Protein AF-A0A1X7SFS8-F1 (afdb_monomer)

Secondary structure (DSSP, 8-state):
---GGG-HHHHHHHHHHHTTSTTTHHHHHHHHHHHHHHHT------------------------EEEEE-GGGHHHHHHHHHHHHHHHHHHHHHHHHH---HHHHHHHHHHH-GGGHHHHHT--SHHHHHHHHHHH-BTTB-HHHHHHHHHHT-TTHHHHHHHHHHHHHHHHHHHHHHHHHSPPTTTTT-SEEEEEESS---HHHHHHHHHHHHHHHGGG--EE-

Solvent-accessible surface area (backbone atoms only — not comparable to full-atom values): 13221 Å² total; per-residue (Å²): 137,82,57,61,87,80,35,59,68,59,41,32,54,50,15,60,58,34,51,78,36,86,90,38,31,71,61,15,51,53,44,36,49,56,37,52,54,67,72,66,56,77,86,78,84,78,87,84,84,90,79,92,77,90,82,82,83,79,73,82,69,76,57,59,18,62,40,76,45,52,58,86,55,52,58,64,60,51,49,56,50,48,51,50,51,49,51,49,67,62,40,49,60,56,50,48,74,61,52,95,42,50,67,62,51,49,57,50,43,40,70,79,42,56,87,50,40,72,69,50,68,79,38,85,42,50,64,48,41,46,55,52,51,58,72,73,41,49,90,81,42,55,62,69,58,54,50,50,36,64,74,65,61,44,69,82,48,49,62,58,52,51,54,51,52,51,50,53,50,49,53,26,48,52,52,47,50,50,46,69,77,54,62,33,80,62,50,90,79,27,62,32,39,35,65,46,64,60,57,88,68,54,74,73,52,44,51,44,51,50,49,44,50,47,64,45,42,60,88,69,81,46,48,78,82

Nearest PDB structures (foldseek):
  6vw9-assembly1_A-2  TM=3.946E-01  e=6.683E+00  Caenorhabditis elegans

Radius of gyration: 24.89 Å; Cα contacts (8 Å, |Δi|>4): 193; chains: 1; bounding box: 58×32×80 Å

Sequence (225 aa):
MIAVSDDHSKLRSLGNILMELEETKPLAQDIIKDCDEIINKPLITAVVKPVTSTVSHDQSTVSAGELFFNAAHKPVFNEIRGSFGILRDELVPLITQSIPSVAKMKSFLQLSFPEMSRDLSNADSIDDIMNVVVKNCRVNDISIIKTIVKRFKVTEAKPLISEYEDEVKTVCGSLKDFLSQNQPKHFLICETIQFTLGWEPDEHSLDDIRNLLEEAFKELNKRII

Foldseek 3Di:
DDPCVRDLVSQLVVLVVLCVDPVRVVVSVVSNVVSVCVVPDDPDDDDDDDDDDDDDDDPPPQDAFEDEDAPVCLVLLVVLVVLLVVLLVVLQVLLQVLDPDLVVVLVVCCVVPVVLNVQSVPQPGSSSVSVSLSVPAASQGSPSSVVSCVVSVSVVSVVSVVVSNVSLVVSLVVVLVSCVVRPGVVNVRGQAYEYHYNDDDDPSSVRNVQVSNCVSCVVVNHHYD

Structure (mmCIF, N/CA/C/O backbone):
data_AF-A0A1X7SFS8-F1
#
_entry.id   AF-A0A1X7SFS8-F1
#
loop_
_atom_site.group_PDB
_atom_site.id
_atom_site.type_symbol
_atom_site.label_atom_id
_atom_site.label_alt_id
_atom_site.label_comp_id
_atom_site.label_asym_id
_atom_site.label_entity_id
_atom_site.label_seq_id
_atom_site.pdbx_PDB_ins_code
_atom_site.Cartn_x
_atom_site.Cartn_y
_atom_site.Cartn_z
_atom_site.occupancy
_atom_site.B_iso_or_equiv
_atom_site.auth_seq_id
_atom_site.auth_comp_id
_atom_site.auth_asym_id
_atom_site.auth_atom_id
_atom_site.pdbx_PDB_model_num
ATOM 1 N N . MET A 1 1 ? 9.647 -11.406 -37.225 1.00 41.38 1 MET A N 1
ATOM 2 C CA . MET A 1 1 ? 10.798 -11.676 -36.341 1.00 41.38 1 MET A CA 1
ATOM 3 C C . MET A 1 1 ? 11.869 -10.674 -36.726 1.00 41.38 1 MET A C 1
ATOM 5 O O . MET A 1 1 ? 12.396 -10.792 -37.820 1.00 41.38 1 MET A O 1
ATOM 9 N N . ILE A 1 2 ? 12.059 -9.624 -35.928 1.00 43.28 2 ILE A N 1
ATOM 10 C CA . ILE A 1 2 ? 13.098 -8.612 -36.175 1.00 43.28 2 ILE A CA 1
ATOM 11 C C . ILE A 1 2 ? 14.361 -9.139 -35.493 1.00 43.28 2 ILE A C 1
ATOM 13 O O . ILE A 1 2 ? 14.288 -9.526 -34.323 1.00 43.28 2 ILE A O 1
ATOM 17 N N . ALA A 1 3 ? 15.467 -9.260 -36.227 1.00 51.81 3 ALA A N 1
ATOM 18 C CA . ALA A 1 3 ? 16.720 -9.729 -35.650 1.00 51.81 3 ALA A CA 1
ATOM 19 C C . ALA A 1 3 ? 17.224 -8.694 -34.633 1.00 51.81 3 ALA A C 1
ATOM 21 O O . ALA A 1 3 ? 17.003 -7.498 -34.799 1.00 51.81 3 ALA A O 1
ATOM 22 N N . VAL A 1 4 ? 17.904 -9.130 -33.567 1.00 50.19 4 VAL A N 1
ATOM 23 C CA . VAL A 1 4 ? 18.441 -8.222 -32.527 1.00 50.19 4 VAL A CA 1
ATOM 24 C C . VAL A 1 4 ? 19.399 -7.171 -33.123 1.00 50.19 4 VAL A C 1
ATOM 26 O O . VAL A 1 4 ? 19.549 -6.098 -32.552 1.00 50.19 4 VAL A O 1
ATOM 29 N N . SER A 1 5 ? 19.982 -7.438 -34.298 1.00 53.81 5 SER A N 1
A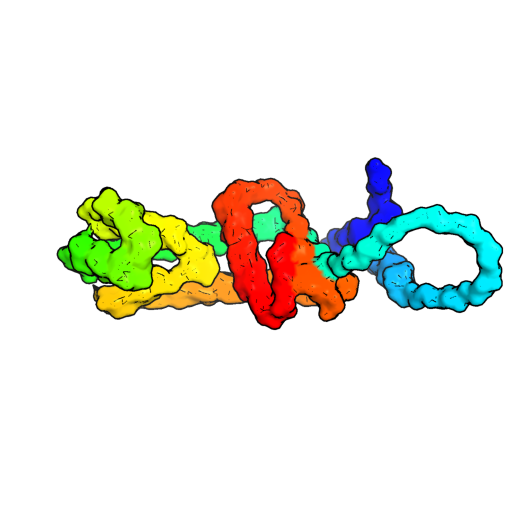TOM 30 C CA . SER A 1 5 ? 20.796 -6.488 -35.069 1.00 53.81 5 SER A CA 1
ATOM 31 C C . SER A 1 5 ? 20.032 -5.271 -35.594 1.00 53.81 5 SER A C 1
ATOM 33 O O . SER A 1 5 ? 20.646 -4.235 -35.821 1.00 53.81 5 SER A O 1
ATOM 35 N N . ASP A 1 6 ? 18.720 -5.390 -35.797 1.00 59.41 6 ASP A N 1
ATOM 36 C CA . ASP A 1 6 ? 17.917 -4.379 -36.498 1.00 59.41 6 ASP A CA 1
ATOM 37 C C . ASP A 1 6 ? 17.235 -3.405 -35.519 1.00 59.41 6 ASP A C 1
ATOM 39 O O . ASP A 1 6 ? 16.633 -2.413 -35.926 1.00 59.41 6 ASP A O 1
ATOM 43 N N . ASP A 1 7 ? 17.329 -3.685 -34.216 1.00 73.62 7 ASP A N 1
ATOM 44 C CA . ASP A 1 7 ? 16.772 -2.878 -33.135 1.00 73.62 7 ASP A CA 1
ATOM 45 C C . ASP A 1 7 ? 17.904 -2.401 -32.217 1.00 73.62 7 ASP A C 1
ATOM 47 O O . ASP A 1 7 ? 18.338 -3.090 -31.288 1.00 73.62 7 ASP A O 1
ATOM 51 N N . HIS A 1 8 ? 18.382 -1.186 -32.489 1.00 73.62 8 HIS A N 1
ATOM 52 C CA . HIS A 1 8 ? 19.506 -0.576 -31.777 1.00 73.62 8 HIS A CA 1
ATOM 53 C C . HIS A 1 8 ? 19.250 -0.405 -30.269 1.00 73.62 8 HIS A C 1
ATOM 55 O O . HIS A 1 8 ? 20.204 -0.371 -29.495 1.00 73.62 8 HIS A O 1
ATOM 61 N N . SER A 1 9 ? 17.989 -0.333 -29.822 1.00 74.50 9 SER A N 1
ATOM 62 C CA . SER A 1 9 ? 17.652 -0.338 -28.389 1.00 74.50 9 SER A CA 1
ATOM 63 C C . SER A 1 9 ? 17.932 -1.697 -27.756 1.00 74.50 9 SER A C 1
ATOM 65 O O . SER A 1 9 ? 18.567 -1.761 -26.704 1.00 74.50 9 SER A O 1
ATOM 67 N N . LYS A 1 10 ? 17.519 -2.787 -28.413 1.00 81.06 10 LYS A N 1
ATOM 68 C CA . LYS A 1 10 ? 17.761 -4.155 -27.927 1.00 81.06 10 LYS A CA 1
ATOM 69 C C . LYS A 1 10 ? 19.239 -4.526 -27.962 1.00 81.06 10 LYS A C 1
ATOM 71 O O . LYS A 1 10 ? 19.723 -5.171 -27.034 1.00 81.06 10 LYS A O 1
ATOM 76 N N . LEU A 1 11 ? 19.960 -4.085 -28.991 1.00 81.38 11 LEU A N 1
ATOM 77 C CA . LEU A 1 11 ? 21.402 -4.299 -29.103 1.00 81.38 11 LEU A CA 1
ATOM 78 C C . LEU A 1 11 ? 22.174 -3.556 -27.999 1.00 81.38 11 LEU A C 1
ATOM 80 O O . LEU A 1 11 ? 23.082 -4.121 -27.392 1.00 81.38 11 LEU A O 1
ATOM 84 N N . ARG A 1 12 ? 21.749 -2.332 -27.659 1.00 84.06 12 ARG A N 1
ATOM 85 C CA . ARG A 1 12 ? 22.301 -1.566 -26.531 1.00 84.06 12 ARG A CA 1
ATOM 86 C C . ARG A 1 12 ? 22.017 -2.234 -25.184 1.00 84.06 12 ARG A C 1
ATOM 88 O O . ARG A 1 12 ? 22.920 -2.340 -24.360 1.00 84.06 12 ARG A O 1
ATOM 95 N N . SER A 1 13 ? 20.799 -2.740 -24.966 1.00 82.69 13 SER A N 1
ATOM 96 C CA . SER A 1 13 ? 20.469 -3.509 -23.755 1.00 82.69 13 SER A CA 1
ATOM 97 C C . SER A 1 13 ? 21.312 -4.780 -23.623 1.00 82.69 13 SER A C 1
ATOM 99 O O . SER A 1 13 ? 21.755 -5.098 -22.522 1.00 82.69 13 SER A O 1
ATOM 101 N N . LEU A 1 14 ? 21.585 -5.482 -24.729 1.00 85.81 14 LEU A N 1
ATOM 102 C CA . LEU A 1 14 ? 22.508 -6.619 -24.739 1.00 85.81 14 LEU A CA 1
ATOM 103 C C . LEU A 1 14 ? 23.937 -6.188 -24.376 1.00 85.81 14 LEU A C 1
ATOM 105 O O . LEU A 1 14 ? 24.578 -6.853 -23.566 1.00 85.81 14 LEU A O 1
ATOM 109 N N . GLY A 1 15 ? 24.408 -5.058 -24.913 1.00 86.38 15 GLY A N 1
ATOM 110 C CA . GLY A 1 15 ? 25.687 -4.454 -24.530 1.00 86.38 15 GLY A CA 1
ATOM 111 C C . GLY A 1 15 ? 25.781 -4.190 -23.023 1.00 86.38 15 GLY A C 1
ATOM 112 O O . GLY A 1 15 ? 26.761 -4.582 -22.398 1.00 86.38 15 GLY A O 1
ATOM 113 N N . ASN A 1 16 ? 24.735 -3.630 -22.409 1.00 81.56 16 ASN A N 1
ATOM 114 C CA . ASN A 1 16 ? 24.702 -3.395 -20.959 1.00 81.56 16 ASN A CA 1
ATOM 115 C C . ASN A 1 16 ? 24.765 -4.697 -20.143 1.00 81.56 16 ASN A C 1
ATOM 117 O O . ASN A 1 16 ? 25.423 -4.735 -19.112 1.00 81.56 16 ASN A O 1
ATOM 121 N N . ILE A 1 17 ? 24.131 -5.778 -20.604 1.00 88.31 17 ILE A N 1
ATOM 122 C CA . ILE A 1 17 ? 24.215 -7.086 -19.932 1.00 88.31 17 ILE A CA 1
ATOM 123 C C . ILE A 1 17 ? 25.639 -7.658 -20.029 1.00 88.31 17 ILE A C 1
ATOM 125 O O . ILE A 1 17 ? 26.153 -8.218 -19.064 1.00 88.31 17 ILE A O 1
ATOM 129 N N . LEU A 1 18 ? 26.296 -7.503 -21.182 1.00 85.50 18 LEU A N 1
ATOM 130 C CA . LEU A 1 18 ? 27.662 -7.988 -21.408 1.00 85.50 18 LEU A CA 1
ATOM 131 C C . LEU A 1 18 ? 28.731 -7.176 -20.656 1.00 85.50 18 LEU A C 1
ATOM 133 O O . LEU A 1 18 ? 29.848 -7.662 -20.482 1.00 85.50 18 LEU A O 1
ATOM 137 N N . MET A 1 19 ? 28.409 -5.967 -20.191 1.00 85.75 19 MET A N 1
ATOM 138 C CA . MET A 1 19 ? 29.298 -5.156 -19.351 1.00 85.75 19 MET A CA 1
ATOM 139 C C . MET A 1 19 ? 29.537 -5.762 -17.957 1.00 85.75 19 MET A C 1
ATOM 141 O O . MET A 1 19 ? 30.574 -5.493 -17.348 1.00 85.75 19 MET A O 1
ATOM 145 N N . GLU A 1 20 ? 28.625 -6.612 -17.479 1.00 87.00 20 GLU A N 1
ATOM 146 C CA . GLU A 1 20 ? 28.713 -7.270 -16.166 1.00 87.00 20 GLU A CA 1
ATOM 147 C C . GLU A 1 20 ? 29.699 -8.451 -16.139 1.00 87.00 20 GLU A C 1
ATOM 149 O O . GLU A 1 20 ? 30.030 -8.970 -15.074 1.00 87.00 20 GLU A O 1
ATOM 154 N N . LEU A 1 21 ? 30.200 -8.884 -17.301 1.00 86.00 21 LEU A N 1
ATOM 155 C CA . LEU A 1 21 ? 31.150 -9.988 -17.420 1.00 86.00 21 LEU A CA 1
ATOM 156 C C . LEU A 1 21 ? 32.536 -9.453 -17.807 1.00 86.00 21 LEU A C 1
ATOM 158 O O . LEU A 1 21 ? 32.711 -8.854 -18.868 1.00 86.00 21 LEU A O 1
ATOM 162 N N . GLU A 1 22 ? 33.541 -9.704 -16.961 1.00 80.81 22 GLU A N 1
ATOM 163 C CA . GLU A 1 22 ? 34.910 -9.166 -17.094 1.00 80.81 22 GLU A CA 1
ATOM 164 C C . GLU A 1 22 ? 35.544 -9.451 -18.469 1.00 80.81 22 GLU A C 1
ATOM 166 O O . GLU A 1 22 ? 36.217 -8.595 -19.039 1.00 80.81 22 GLU A O 1
ATOM 171 N N . GLU A 1 23 ? 35.277 -10.633 -19.031 1.00 87.81 23 GLU A N 1
ATOM 172 C CA . GLU A 1 23 ? 35.832 -11.090 -20.311 1.00 87.81 23 GLU A CA 1
ATOM 173 C C . GLU A 1 23 ? 35.188 -10.415 -21.533 1.00 87.81 23 GLU A C 1
ATOM 175 O O . GLU A 1 23 ? 35.822 -10.317 -22.584 1.00 87.81 23 GLU A O 1
ATOM 180 N N . THR A 1 24 ? 33.948 -9.926 -21.416 1.00 87.69 24 THR A N 1
ATOM 181 C CA . THR A 1 24 ? 33.199 -9.341 -22.543 1.00 87.69 24 THR A CA 1
ATOM 182 C C . THR A 1 24 ? 33.110 -7.820 -22.502 1.00 87.69 24 THR A C 1
ATOM 184 O O . THR A 1 24 ? 32.594 -7.230 -23.451 1.00 87.69 24 THR A O 1
ATOM 187 N N . LYS A 1 25 ? 33.662 -7.165 -21.469 1.00 82.69 25 LYS A N 1
ATOM 188 C CA . LYS A 1 25 ? 33.664 -5.696 -21.322 1.00 82.69 25 LYS A CA 1
ATOM 189 C C . LYS A 1 25 ? 34.155 -4.932 -22.564 1.00 82.69 25 LYS A C 1
ATOM 191 O O . LYS A 1 25 ? 33.463 -3.993 -22.949 1.00 82.69 25 LYS A O 1
ATOM 196 N N . PRO A 1 26 ? 35.271 -5.300 -23.231 1.00 88.31 26 PRO A N 1
ATOM 197 C CA . PRO A 1 26 ? 35.734 -4.556 -24.406 1.00 88.31 26 PRO A CA 1
ATOM 198 C C . PRO A 1 26 ? 34.720 -4.590 -25.557 1.00 88.31 26 PRO A C 1
ATOM 200 O O . PRO A 1 26 ? 34.391 -3.561 -26.133 1.00 88.31 26 PRO A O 1
ATOM 203 N N . LEU A 1 27 ? 34.148 -5.768 -25.825 1.00 85.69 27 LEU A N 1
ATOM 204 C CA . LEU A 1 27 ? 33.133 -5.946 -26.864 1.00 85.69 27 LEU A CA 1
ATOM 205 C C . LEU A 1 27 ? 31.827 -5.219 -26.510 1.00 85.69 27 LEU A C 1
ATOM 207 O O . LEU A 1 27 ? 31.188 -4.626 -27.374 1.00 85.69 27 LEU A O 1
ATOM 211 N N . ALA A 1 28 ? 31.434 -5.250 -25.236 1.00 87.81 28 ALA A N 1
ATOM 212 C CA . ALA A 1 28 ? 30.255 -4.554 -24.743 1.00 87.81 28 ALA A CA 1
ATOM 213 C C . ALA A 1 28 ? 30.374 -3.030 -24.915 1.00 87.81 28 ALA A C 1
ATOM 215 O O . ALA A 1 28 ? 29.420 -2.386 -25.352 1.00 87.81 28 ALA A O 1
ATOM 216 N N . GLN A 1 29 ? 31.552 -2.464 -24.632 1.00 85.19 29 GLN A N 1
ATOM 217 C CA . GLN A 1 29 ? 31.838 -1.040 -24.823 1.00 85.19 29 GLN A CA 1
ATOM 218 C C . GLN A 1 29 ? 31.735 -0.623 -26.289 1.00 85.19 29 GLN A C 1
ATOM 220 O O . GLN A 1 29 ? 31.107 0.396 -26.577 1.00 85.19 29 GLN A O 1
ATOM 225 N N . ASP A 1 30 ? 32.288 -1.421 -27.204 1.00 86.56 30 ASP A N 1
ATOM 226 C CA . ASP A 1 30 ? 32.206 -1.149 -28.642 1.00 86.56 30 ASP A CA 1
ATOM 227 C C . ASP A 1 30 ? 30.750 -1.196 -29.137 1.00 86.56 30 ASP A C 1
ATOM 229 O O . ASP A 1 30 ? 30.302 -0.279 -29.823 1.00 86.56 30 ASP A O 1
ATOM 233 N N . ILE A 1 31 ? 29.963 -2.191 -28.704 1.00 84.69 31 ILE A N 1
ATOM 234 C CA . ILE A 1 31 ? 28.536 -2.305 -29.060 1.00 84.69 31 ILE A CA 1
ATOM 235 C C . ILE A 1 31 ? 27.734 -1.094 -28.565 1.00 84.69 31 ILE A C 1
ATOM 237 O O . ILE A 1 31 ? 26.922 -0.541 -29.311 1.00 84.69 31 ILE A O 1
ATOM 241 N N . ILE A 1 32 ? 27.934 -0.683 -27.308 1.00 84.94 32 ILE A N 1
ATOM 242 C CA . ILE A 1 32 ? 27.228 0.466 -26.724 1.00 84.94 32 ILE A CA 1
ATOM 243 C C . ILE A 1 32 ? 27.624 1.750 -27.454 1.00 84.94 32 ILE A C 1
ATOM 245 O O . ILE A 1 32 ? 26.748 2.540 -27.807 1.00 84.94 32 ILE A O 1
ATOM 249 N N . LYS A 1 33 ? 28.920 1.935 -27.728 1.00 84.12 33 LYS A N 1
ATOM 250 C CA . LYS A 1 33 ? 29.443 3.107 -28.432 1.00 84.12 33 LYS A CA 1
ATOM 251 C C . LYS A 1 33 ? 28.877 3.220 -29.847 1.00 84.12 33 LYS A C 1
ATOM 253 O O . LYS A 1 33 ? 28.380 4.285 -30.203 1.00 84.12 33 LYS A O 1
ATOM 258 N N . ASP A 1 34 ? 28.886 2.137 -30.620 1.00 81.88 34 ASP A N 1
ATOM 259 C CA . ASP A 1 34 ? 28.342 2.124 -31.983 1.00 81.88 34 ASP A CA 1
ATOM 260 C C . ASP A 1 34 ? 26.835 2.408 -31.988 1.00 81.88 34 ASP A C 1
ATOM 262 O O . ASP A 1 34 ? 26.331 3.157 -32.831 1.00 81.88 34 ASP A O 1
ATOM 266 N N . CYS A 1 35 ? 26.105 1.865 -31.007 1.00 80.44 35 CYS A N 1
ATOM 267 C CA . CYS A 1 35 ? 24.698 2.201 -30.823 1.00 80.44 35 CYS A CA 1
ATOM 268 C C . CYS A 1 35 ? 24.536 3.697 -30.531 1.00 80.44 35 CYS A C 1
ATOM 270 O O . CYS A 1 35 ? 23.752 4.364 -31.202 1.00 80.44 35 CYS A O 1
ATOM 272 N N . ASP A 1 36 ? 25.286 4.248 -29.579 1.00 79.19 36 ASP A N 1
ATOM 273 C CA . ASP A 1 36 ? 25.177 5.652 -29.187 1.00 79.19 36 ASP A CA 1
ATOM 274 C C . ASP A 1 36 ? 25.578 6.611 -30.331 1.00 79.19 36 ASP A C 1
ATOM 276 O O . ASP A 1 36 ? 24.944 7.654 -30.500 1.00 79.19 36 ASP A O 1
ATOM 280 N N . GLU A 1 37 ? 26.550 6.265 -31.180 1.00 78.44 37 GLU A N 1
ATOM 281 C CA . GLU A 1 37 ? 26.931 7.064 -32.358 1.00 78.44 37 GLU A CA 1
ATOM 282 C C . GLU A 1 37 ? 25.830 7.111 -33.431 1.00 78.44 37 GLU A C 1
ATOM 284 O O . GLU A 1 37 ? 25.548 8.176 -33.991 1.00 78.44 37 GLU A O 1
ATOM 289 N N . ILE A 1 38 ? 25.163 5.984 -33.698 1.00 70.06 38 ILE A N 1
ATOM 290 C CA . ILE A 1 38 ? 24.034 5.916 -34.644 1.00 70.06 38 ILE A CA 1
ATOM 291 C C . ILE A 1 38 ? 22.836 6.701 -34.105 1.00 70.06 38 ILE A C 1
ATOM 293 O O . ILE A 1 38 ? 22.144 7.397 -34.849 1.00 70.06 38 ILE A O 1
ATOM 297 N N . ILE A 1 39 ? 22.615 6.618 -32.797 1.00 63.62 39 ILE A N 1
ATOM 298 C CA . ILE A 1 39 ? 21.516 7.272 -32.091 1.00 63.62 39 ILE A CA 1
ATOM 299 C C . ILE A 1 39 ? 21.696 8.794 -32.038 1.00 63.62 39 ILE A C 1
ATOM 301 O O . ILE A 1 39 ? 20.705 9.521 -32.092 1.00 63.62 39 ILE A O 1
ATOM 305 N N . ASN A 1 40 ? 22.939 9.273 -31.953 1.00 55.22 40 ASN A N 1
ATOM 306 C CA . ASN A 1 40 ? 23.262 10.691 -31.790 1.00 55.22 40 ASN A CA 1
ATOM 307 C C . ASN A 1 40 ? 23.579 11.420 -33.106 1.00 55.22 40 ASN A C 1
ATOM 309 O O . ASN A 1 40 ? 23.954 12.595 -33.077 1.00 55.22 40 ASN A O 1
ATOM 313 N N . LYS A 1 41 ? 23.433 10.775 -34.271 1.00 50.44 41 LYS A N 1
ATOM 314 C CA . LYS A 1 41 ? 23.714 11.416 -35.561 1.00 50.44 41 LYS A CA 1
ATOM 315 C C . LYS A 1 41 ? 22.616 12.442 -35.911 1.00 50.44 41 LYS A C 1
ATOM 317 O O . LYS A 1 41 ? 21.466 12.048 -36.106 1.00 50.44 41 LYS A O 1
ATOM 322 N N . PRO A 1 42 ? 22.927 13.747 -36.050 1.00 39.31 42 PRO A N 1
ATOM 323 C CA . PRO A 1 42 ? 21.947 14.737 -36.486 1.00 39.31 42 PRO A CA 1
ATOM 324 C C . PRO A 1 42 ? 21.574 14.477 -37.948 1.00 39.31 42 PRO A C 1
ATOM 326 O O . PRO A 1 42 ? 22.453 14.321 -38.800 1.00 39.31 42 PRO A O 1
ATOM 329 N N . LEU A 1 43 ? 20.275 14.446 -38.251 1.00 39.03 43 LEU A N 1
ATOM 330 C CA . LEU A 1 43 ? 19.769 14.330 -39.617 1.00 39.03 43 LEU A CA 1
ATOM 331 C C . LEU A 1 43 ? 20.189 15.583 -40.408 1.00 39.03 43 LEU A C 1
ATOM 333 O O . LEU A 1 43 ? 19.616 16.657 -40.236 1.00 39.03 43 LEU A O 1
ATOM 337 N N . ILE A 1 44 ? 21.212 15.472 -41.258 1.00 34.22 44 ILE A N 1
ATOM 338 C CA . ILE A 1 44 ? 21.582 16.553 -42.176 1.00 34.22 44 ILE A CA 1
ATOM 339 C C . ILE A 1 44 ? 20.536 16.584 -43.293 1.00 34.22 44 ILE A C 1
ATOM 341 O O . ILE A 1 44 ? 20.472 15.689 -44.136 1.00 34.22 44 ILE A O 1
ATOM 345 N N . THR A 1 45 ? 19.710 17.626 -43.280 1.00 34.28 45 THR A N 1
ATOM 346 C CA . THR A 1 45 ? 18.730 17.956 -44.315 1.00 34.28 45 THR A CA 1
ATOM 347 C C . THR A 1 45 ? 19.432 18.176 -45.658 1.00 34.28 45 THR A C 1
ATOM 349 O O . THR A 1 45 ? 20.125 19.175 -45.846 1.00 34.28 45 THR A O 1
ATOM 352 N N . ALA A 1 46 ? 19.237 17.264 -46.611 1.00 30.08 46 ALA A N 1
ATOM 353 C CA . ALA A 1 46 ? 19.592 17.477 -48.012 1.00 30.08 46 ALA A CA 1
ATOM 354 C C . ALA A 1 46 ? 18.393 18.064 -48.779 1.00 30.08 46 ALA A C 1
ATOM 356 O O . ALA A 1 46 ? 17.264 17.586 -48.684 1.00 30.08 46 ALA A O 1
ATOM 357 N N . VAL A 1 47 ? 18.656 19.132 -49.531 1.00 31.02 47 VAL A N 1
ATOM 358 C CA . VAL A 1 47 ? 17.696 19.931 -50.303 1.00 31.02 47 VAL A CA 1
ATOM 359 C C . VAL A 1 47 ? 17.190 19.186 -51.557 1.00 31.02 47 VAL A C 1
ATOM 361 O O . VAL A 1 47 ? 17.967 18.857 -52.444 1.00 31.02 47 VAL A O 1
ATOM 364 N N . VAL A 1 48 ? 15.866 18.977 -51.599 1.00 31.09 48 VAL A N 1
ATOM 365 C CA . VAL A 1 48 ? 14.878 18.989 -52.714 1.00 31.09 48 VAL A CA 1
ATOM 366 C C . VAL A 1 48 ? 15.226 18.386 -54.096 1.00 31.09 48 VAL A C 1
ATOM 368 O O . VAL A 1 48 ? 15.983 18.962 -54.873 1.00 31.09 48 VAL A O 1
ATOM 371 N N . LYS A 1 49 ? 14.421 17.387 -54.509 1.00 26.56 49 LYS A N 1
ATOM 372 C CA . LYS A 1 49 ? 13.658 17.384 -55.785 1.00 26.56 49 LYS A CA 1
ATOM 373 C C . LYS A 1 49 ? 12.352 16.569 -55.642 1.00 26.56 49 LYS A C 1
ATOM 375 O O . LYS A 1 49 ? 12.372 15.562 -54.939 1.00 26.56 49 LYS A O 1
ATOM 380 N N . PRO A 1 50 ? 11.222 16.989 -56.253 1.00 35.56 50 PRO A N 1
ATOM 381 C CA . PRO A 1 50 ? 9.899 16.467 -55.917 1.00 35.56 50 PRO A CA 1
ATOM 382 C C . PRO A 1 50 ? 9.456 15.340 -56.859 1.00 35.56 50 PRO A C 1
ATOM 384 O O . PRO A 1 50 ? 9.582 15.472 -58.075 1.00 35.56 50 PRO A O 1
ATOM 387 N N . VAL A 1 51 ? 8.839 14.292 -56.309 1.00 26.94 51 VAL A N 1
ATOM 388 C CA . VAL A 1 51 ? 7.819 13.506 -57.016 1.00 26.94 51 VAL A CA 1
ATOM 389 C C . VAL A 1 51 ? 6.680 13.216 -56.046 1.00 26.94 51 VAL A C 1
ATOM 391 O O . VAL A 1 51 ? 6.868 12.716 -54.942 1.00 26.94 51 VAL A O 1
ATOM 394 N N . THR A 1 52 ? 5.498 13.609 -56.491 1.00 35.94 52 THR A N 1
ATOM 395 C CA . THR A 1 52 ? 4.186 13.480 -55.873 1.00 35.94 52 THR A CA 1
ATOM 396 C C . THR A 1 52 ? 3.851 12.023 -55.571 1.00 35.94 52 THR A C 1
ATOM 398 O O . THR A 1 52 ? 3.887 11.189 -56.471 1.00 35.94 52 THR A O 1
ATOM 401 N N . SER A 1 53 ? 3.435 11.735 -54.340 1.00 28.92 53 SER A N 1
ATOM 402 C CA . SER A 1 53 ? 2.437 10.708 -54.018 1.00 28.92 53 SER A CA 1
ATOM 403 C C . SER A 1 53 ? 1.888 10.996 -52.626 1.00 28.92 53 SER A C 1
ATOM 405 O O . SER A 1 53 ? 2.547 10.807 -51.610 1.00 28.92 53 SER A O 1
ATOM 407 N N . THR A 1 54 ? 0.679 11.538 -52.613 1.00 33.56 54 THR A N 1
ATOM 408 C CA . THR A 1 54 ? -0.221 11.630 -51.468 1.00 33.56 54 THR A CA 1
ATOM 409 C C . THR A 1 54 ? -0.487 10.229 -50.915 1.00 33.56 54 THR A C 1
ATOM 411 O O . THR A 1 54 ? -0.728 9.334 -51.717 1.00 33.56 54 THR A O 1
ATOM 414 N N . VAL A 1 55 ? -0.509 10.066 -49.584 1.00 28.50 55 VAL A N 1
ATOM 415 C CA . VAL A 1 55 ? -1.567 9.382 -48.803 1.00 28.50 55 VAL A CA 1
ATOM 416 C C . VAL A 1 55 ? -1.219 9.428 -47.296 1.00 28.50 55 VAL A C 1
ATOM 418 O O . VAL A 1 55 ? -0.243 8.851 -46.838 1.00 28.50 55 VAL A O 1
ATOM 421 N N . SER A 1 56 ? -2.066 10.190 -46.590 1.00 29.16 56 SER A N 1
ATOM 422 C CA . SER A 1 56 ? -2.559 10.082 -45.202 1.00 29.16 56 SER A CA 1
ATOM 423 C C . SER A 1 56 ? -1.618 10.052 -43.985 1.00 29.16 56 SER A C 1
ATOM 425 O O . SER A 1 56 ? -1.083 9.018 -43.618 1.00 29.16 56 SER A O 1
ATOM 427 N N . HIS A 1 57 ? -1.660 11.177 -43.260 1.00 38.28 57 HIS A N 1
ATOM 428 C CA . HIS A 1 57 ? -2.015 11.280 -41.835 1.00 38.28 57 HIS A CA 1
ATOM 429 C C . HIS A 1 57 ? -1.248 10.396 -40.837 1.00 38.28 57 HIS A C 1
ATOM 431 O O . HIS A 1 57 ? -1.830 9.530 -40.191 1.00 38.28 57 HIS A O 1
ATOM 437 N N . ASP A 1 58 ? 0.020 10.730 -40.602 1.00 30.45 58 ASP A N 1
ATOM 438 C CA . ASP A 1 58 ? 0.630 10.442 -39.307 1.00 30.45 58 ASP A CA 1
ATOM 439 C C . ASP A 1 58 ? 0.065 11.434 -38.287 1.00 30.45 58 ASP A C 1
ATOM 441 O O . ASP A 1 58 ? 0.430 12.612 -38.232 1.00 30.45 58 ASP A O 1
ATOM 445 N N . GLN A 1 59 ? -0.891 10.954 -37.491 1.00 36.34 59 GLN A N 1
ATOM 446 C CA . GLN A 1 59 ? -1.071 11.472 -36.145 1.00 36.34 59 GLN A CA 1
ATOM 447 C C . GLN A 1 59 ? 0.299 11.416 -35.477 1.00 36.34 59 GLN A C 1
ATOM 449 O O . GLN A 1 59 ? 0.865 10.335 -35.341 1.00 36.34 59 GLN A O 1
ATOM 454 N N . SER A 1 60 ? 0.827 12.570 -35.075 1.00 39.12 60 SER A N 1
ATOM 455 C CA . SER A 1 60 ? 1.958 12.648 -34.160 1.00 39.12 60 SER A CA 1
ATOM 456 C C . SER A 1 60 ? 1.615 11.851 -32.903 1.00 39.12 60 SER A C 1
ATOM 458 O O . SER A 1 60 ? 1.004 12.372 -31.971 1.00 39.12 60 SER A O 1
ATOM 460 N N . THR A 1 61 ? 1.977 10.571 -32.882 1.00 46.00 61 THR A N 1
ATOM 461 C CA . THR A 1 61 ? 2.048 9.784 -31.663 1.00 46.00 61 THR A CA 1
ATOM 462 C C . THR A 1 61 ? 3.122 10.448 -30.827 1.00 46.00 61 THR A C 1
ATOM 464 O O . THR A 1 61 ? 4.310 10.356 -31.139 1.00 46.00 61 THR A O 1
ATOM 467 N N . VAL A 1 62 ? 2.693 11.199 -29.815 1.00 54.66 62 VAL A N 1
ATOM 468 C CA . VAL A 1 62 ? 3.563 11.715 -28.762 1.00 54.66 62 VAL A CA 1
ATOM 469 C C . VAL A 1 62 ? 4.391 10.529 -28.268 1.00 54.66 62 VAL A C 1
ATOM 471 O O . VAL A 1 62 ? 3.843 9.569 -27.735 1.00 54.66 62 VAL A O 1
ATOM 474 N N . SER A 1 63 ? 5.694 10.558 -28.549 1.00 63.03 63 SER A N 1
ATOM 475 C CA . SER A 1 63 ? 6.632 9.477 -28.246 1.00 63.03 63 SER A CA 1
ATOM 476 C C . SER A 1 63 ? 6.576 9.167 -26.751 1.00 63.03 63 SER A C 1
ATOM 478 O O . SER A 1 63 ? 7.014 9.987 -25.946 1.00 63.03 63 SER A O 1
ATOM 480 N N . ALA A 1 64 ? 6.040 8.009 -26.365 1.00 72.44 64 ALA A N 1
ATOM 481 C CA . ALA A 1 64 ? 6.152 7.527 -24.994 1.00 72.44 64 ALA A CA 1
ATOM 482 C C . ALA A 1 64 ? 7.618 7.171 -24.711 1.00 72.44 64 ALA A C 1
ATOM 484 O O . ALA A 1 64 ? 8.302 6.599 -25.561 1.00 72.44 64 ALA A O 1
ATOM 485 N N . GLY A 1 65 ? 8.117 7.537 -23.531 1.00 79.88 65 GLY A N 1
ATOM 486 C CA . GLY A 1 65 ? 9.404 7.030 -23.067 1.00 79.88 65 GLY A CA 1
ATOM 487 C C . GLY A 1 65 ? 9.219 5.599 -22.573 1.00 79.88 65 GLY A C 1
ATOM 488 O O . GLY A 1 65 ? 8.496 5.407 -21.602 1.00 79.88 65 GLY A O 1
ATOM 489 N N . GLU A 1 66 ? 9.831 4.612 -23.225 1.00 87.75 66 GLU A N 1
ATOM 490 C CA . GLU A 1 66 ? 9.699 3.203 -22.833 1.00 87.75 66 GLU A CA 1
ATOM 491 C C . GLU A 1 66 ? 10.831 2.766 -21.893 1.00 87.75 66 GLU A C 1
ATOM 493 O O . GLU A 1 66 ? 12.010 2.996 -22.172 1.00 87.75 66 GLU A O 1
ATOM 498 N N . LEU A 1 67 ? 10.466 2.115 -20.787 1.00 90.00 67 LEU A N 1
ATOM 499 C CA . LEU A 1 67 ? 11.373 1.506 -19.816 1.00 90.00 67 LEU A CA 1
ATOM 500 C C . LEU A 1 67 ? 11.054 0.027 -19.666 1.00 90.00 67 LEU A C 1
ATOM 502 O O . LEU A 1 67 ? 9.893 -0.358 -19.553 1.00 90.00 67 LEU A O 1
ATOM 506 N N . PHE A 1 68 ? 12.092 -0.802 -19.611 1.00 90.88 68 PHE A N 1
ATOM 507 C CA . PHE A 1 68 ? 11.939 -2.245 -19.488 1.00 90.88 68 PHE A CA 1
ATOM 508 C C . PHE A 1 68 ? 12.458 -2.747 -18.143 1.00 90.88 68 PHE A C 1
ATOM 510 O O . PHE A 1 68 ? 13.656 -2.671 -17.868 1.00 90.88 68 PHE A O 1
ATOM 517 N N . PHE A 1 69 ? 11.573 -3.331 -17.337 1.00 91.44 69 PHE A N 1
ATOM 518 C CA . PHE A 1 69 ? 11.962 -4.100 -16.161 1.00 91.44 69 PHE A CA 1
ATOM 519 C C . PHE A 1 69 ? 12.089 -5.569 -16.541 1.00 91.44 69 PHE A C 1
ATOM 521 O O . PHE A 1 69 ? 11.092 -6.252 -16.755 1.00 91.44 69 PHE A O 1
ATOM 528 N N . ASN A 1 70 ? 13.311 -6.096 -16.592 1.00 90.75 70 ASN A N 1
ATOM 529 C CA . ASN A 1 70 ? 13.498 -7.539 -16.749 1.00 90.75 70 ASN A CA 1
ATOM 530 C C . ASN A 1 70 ? 13.014 -8.304 -15.492 1.00 90.75 70 ASN A C 1
ATOM 532 O O . ASN A 1 70 ? 12.843 -7.720 -14.420 1.00 90.75 70 ASN A O 1
ATOM 536 N N . ALA A 1 71 ? 12.854 -9.626 -15.598 1.00 90.69 71 ALA A N 1
ATOM 537 C CA . ALA A 1 71 ? 12.369 -10.473 -14.503 1.00 90.69 71 ALA A CA 1
ATOM 538 C C . ALA A 1 71 ? 13.223 -10.432 -13.216 1.00 90.69 71 ALA A C 1
ATOM 540 O O . ALA A 1 71 ? 12.718 -10.790 -12.153 1.00 90.69 71 ALA A O 1
ATOM 541 N N . ALA A 1 72 ? 14.476 -9.965 -13.272 1.00 89.31 72 ALA A N 1
ATOM 542 C CA . ALA A 1 72 ? 15.322 -9.806 -12.089 1.00 89.31 72 ALA A CA 1
ATOM 543 C C . ALA A 1 72 ? 14.879 -8.647 -11.176 1.00 89.31 72 ALA A C 1
ATOM 545 O O . ALA A 1 72 ? 15.311 -8.595 -10.032 1.00 89.31 72 ALA A O 1
ATOM 546 N N . HIS A 1 73 ? 13.990 -7.760 -11.639 1.00 89.81 73 HIS A N 1
ATOM 547 C CA . HIS A 1 73 ? 13.400 -6.693 -10.817 1.00 89.81 73 HIS A CA 1
ATOM 548 C C . HIS A 1 73 ? 12.152 -7.150 -10.050 1.00 89.81 73 HIS A C 1
ATOM 550 O O . HIS A 1 73 ? 11.721 -6.475 -9.118 1.00 89.81 73 HIS A O 1
ATOM 556 N N . LYS A 1 74 ? 11.576 -8.308 -10.404 1.00 91.25 74 LYS A N 1
ATOM 557 C CA . LYS A 1 74 ? 10.398 -8.871 -9.729 1.00 91.25 74 LYS A CA 1
ATOM 558 C C . LYS A 1 74 ? 10.567 -9.000 -8.201 1.00 91.25 74 LYS A C 1
ATOM 560 O O . LYS A 1 74 ? 9.609 -8.678 -7.499 1.00 91.25 74 LYS A O 1
ATOM 565 N N . PRO A 1 75 ? 11.727 -9.433 -7.660 1.00 92.50 75 PRO A N 1
ATOM 566 C CA . PRO A 1 75 ? 11.931 -9.534 -6.217 1.00 92.50 75 PRO A CA 1
ATOM 567 C C . PRO A 1 75 ? 11.679 -8.228 -5.461 1.00 92.50 75 PRO A C 1
ATOM 569 O O . PRO A 1 75 ? 11.005 -8.282 -4.444 1.00 92.50 75 PRO A O 1
ATOM 572 N N . VAL A 1 76 ? 12.080 -7.067 -5.993 1.00 92.75 76 VAL A N 1
ATOM 573 C CA . VAL A 1 76 ? 11.881 -5.757 -5.334 1.00 92.75 76 VAL A CA 1
ATOM 574 C C . VAL A 1 76 ? 10.403 -5.500 -5.019 1.00 92.75 76 VAL A C 1
ATOM 576 O O . VAL A 1 76 ? 10.050 -5.077 -3.921 1.00 92.75 76 VAL A O 1
ATOM 579 N N . PHE A 1 77 ? 9.517 -5.804 -5.971 1.00 93.88 77 PHE A N 1
ATOM 580 C CA . PHE A 1 77 ? 8.072 -5.638 -5.793 1.00 93.88 77 PHE A CA 1
ATOM 581 C C . PHE A 1 77 ? 7.469 -6.697 -4.860 1.00 93.88 77 PHE A C 1
ATOM 583 O O . PHE A 1 77 ? 6.544 -6.410 -4.101 1.00 93.88 77 PHE A O 1
ATOM 590 N N . ASN A 1 78 ? 7.996 -7.922 -4.888 1.00 92.69 78 ASN A N 1
ATOM 591 C CA . ASN A 1 78 ? 7.557 -8.978 -3.980 1.00 92.69 78 ASN A CA 1
ATOM 592 C C . ASN A 1 78 ? 7.990 -8.716 -2.534 1.00 92.69 78 ASN A C 1
ATOM 594 O O . ASN A 1 78 ? 7.231 -9.015 -1.616 1.00 92.69 78 ASN A O 1
ATOM 598 N N . GLU A 1 79 ? 9.189 -8.175 -2.335 1.00 94.69 79 GLU A N 1
ATOM 599 C CA . GLU A 1 79 ? 9.746 -7.851 -1.023 1.00 94.69 79 GLU A CA 1
ATOM 600 C C . GLU A 1 79 ? 8.905 -6.780 -0.339 1.00 94.69 79 GLU A C 1
ATOM 602 O O . GLU A 1 79 ? 8.394 -7.036 0.747 1.00 94.69 79 GLU A O 1
ATOM 607 N N . ILE A 1 80 ? 8.630 -5.655 -1.008 1.00 95.75 80 ILE A N 1
ATOM 608 C CA . ILE A 1 80 ? 7.791 -4.599 -0.420 1.00 95.75 80 ILE A CA 1
ATOM 609 C C . ILE A 1 80 ? 6.352 -5.064 -0.165 1.00 95.75 80 ILE A C 1
ATOM 611 O O . ILE A 1 80 ? 5.743 -4.695 0.840 1.00 95.75 80 ILE A O 1
ATOM 615 N N . ARG A 1 81 ? 5.812 -5.947 -1.016 1.00 94.38 81 ARG A N 1
ATOM 616 C CA . ARG A 1 81 ? 4.529 -6.605 -0.740 1.00 94.38 81 ARG A CA 1
ATOM 617 C C . ARG A 1 81 ? 4.606 -7.504 0.497 1.00 94.38 81 ARG A C 1
ATOM 619 O O . ARG A 1 81 ? 3.664 -7.542 1.288 1.00 94.38 81 ARG A O 1
ATOM 626 N N . GLY A 1 82 ? 5.701 -8.243 0.653 1.00 94.88 82 GLY A N 1
ATOM 627 C CA . GLY A 1 82 ? 5.983 -9.057 1.832 1.00 94.88 82 GLY A CA 1
ATOM 628 C C . GLY A 1 82 ? 6.016 -8.204 3.095 1.00 94.88 82 GLY A C 1
ATOM 629 O O . GLY A 1 82 ? 5.301 -8.510 4.048 1.00 94.88 82 GLY A O 1
ATOM 630 N N . SER A 1 83 ? 6.737 -7.086 3.058 1.00 96.50 83 SER A N 1
ATOM 631 C CA . SER A 1 83 ? 6.784 -6.097 4.134 1.00 96.50 83 SER A CA 1
ATOM 632 C C . SER A 1 83 ? 5.418 -5.514 4.467 1.00 96.50 83 SER A C 1
ATOM 634 O O . SER A 1 83 ? 5.075 -5.376 5.637 1.00 96.50 83 SER A O 1
ATOM 636 N N . PHE A 1 84 ? 4.578 -5.251 3.463 1.00 95.44 84 PHE A N 1
ATOM 637 C CA . PHE A 1 84 ? 3.199 -4.826 3.705 1.00 95.44 84 PHE A CA 1
ATOM 638 C C . PHE A 1 84 ? 2.391 -5.910 4.434 1.00 95.44 84 PHE A C 1
ATOM 640 O O . PHE A 1 84 ? 1.587 -5.626 5.325 1.00 95.44 84 PHE A O 1
ATOM 647 N N . GLY A 1 85 ? 2.632 -7.175 4.081 1.00 94.75 85 GLY A N 1
ATOM 648 C CA . GLY A 1 85 ? 2.084 -8.335 4.773 1.00 94.75 85 GLY A CA 1
ATOM 649 C C . GLY A 1 85 ? 2.536 -8.437 6.232 1.00 94.75 85 GLY A C 1
ATOM 650 O O . GLY A 1 85 ? 1.691 -8.717 7.083 1.00 94.75 85 GLY A O 1
ATOM 651 N N . ILE A 1 86 ? 3.818 -8.177 6.513 1.00 96.56 86 ILE A N 1
ATOM 652 C CA . ILE A 1 86 ? 4.398 -8.149 7.868 1.00 96.56 86 ILE A CA 1
ATOM 653 C C . ILE A 1 86 ? 3.787 -7.006 8.679 1.00 96.56 86 ILE A C 1
ATOM 655 O O . ILE A 1 86 ? 3.251 -7.246 9.758 1.00 96.56 86 ILE A O 1
ATOM 659 N N . LEU A 1 87 ? 3.747 -5.791 8.117 1.00 96.19 87 LEU A N 1
ATOM 660 C CA . LEU A 1 87 ? 3.110 -4.636 8.749 1.00 96.19 87 LEU A CA 1
ATOM 661 C C . LEU A 1 87 ? 1.674 -4.967 9.174 1.00 96.19 87 LEU A C 1
ATOM 663 O O . LEU A 1 87 ? 1.262 -4.644 10.287 1.00 96.19 87 LEU A O 1
ATOM 667 N N . ARG A 1 88 ? 0.898 -5.614 8.296 1.00 93.00 88 ARG A N 1
ATOM 668 C CA . ARG A 1 88 ? -0.465 -6.059 8.616 1.00 93.00 88 ARG A CA 1
ATOM 669 C C . ARG A 1 88 ? -0.471 -7.051 9.778 1.00 93.00 88 ARG A C 1
ATOM 671 O O . ARG A 1 88 ? -1.272 -6.873 10.693 1.00 93.00 88 ARG A O 1
ATOM 678 N N . ASP A 1 89 ? 0.347 -8.096 9.701 1.00 94.94 89 ASP A N 1
ATOM 679 C CA . ASP A 1 89 ? 0.383 -9.170 10.699 1.00 94.94 89 ASP A CA 1
ATOM 680 C C . ASP A 1 89 ? 0.689 -8.629 12.102 1.00 94.94 89 ASP A C 1
ATOM 682 O O . ASP A 1 89 ? 0.032 -9.001 13.070 1.00 94.94 89 ASP A O 1
ATOM 686 N N . GLU A 1 90 ? 1.596 -7.656 12.196 1.00 95.56 90 GLU A N 1
ATOM 687 C CA . GLU A 1 90 ? 1.975 -7.042 13.467 1.00 95.56 90 GLU A CA 1
ATOM 688 C C . GLU A 1 90 ? 0.987 -5.963 13.944 1.00 95.56 90 GLU A C 1
ATOM 690 O O . GLU A 1 90 ? 0.709 -5.848 15.142 1.00 95.56 90 GLU A O 1
ATOM 695 N N . LEU A 1 91 ? 0.410 -5.172 13.032 1.00 94.06 91 LEU A N 1
ATOM 696 C CA . LEU A 1 91 ? -0.513 -4.092 13.399 1.00 94.06 91 LEU A CA 1
ATOM 697 C C . LEU A 1 91 ? -1.878 -4.584 13.865 1.00 94.06 91 LEU A C 1
ATOM 699 O O . LEU A 1 91 ? -2.467 -3.967 14.758 1.00 94.06 91 LEU A O 1
ATOM 703 N N . VAL A 1 92 ? -2.417 -5.630 13.236 1.00 92.19 92 VAL A N 1
ATOM 704 C CA . VAL A 1 92 ? -3.781 -6.095 13.520 1.00 92.19 92 VAL A CA 1
ATOM 705 C C . VAL A 1 92 ? -3.945 -6.463 15.002 1.00 92.19 92 VAL A C 1
ATOM 707 O O . VAL A 1 92 ? -4.824 -5.877 15.637 1.00 92.19 92 VAL A O 1
A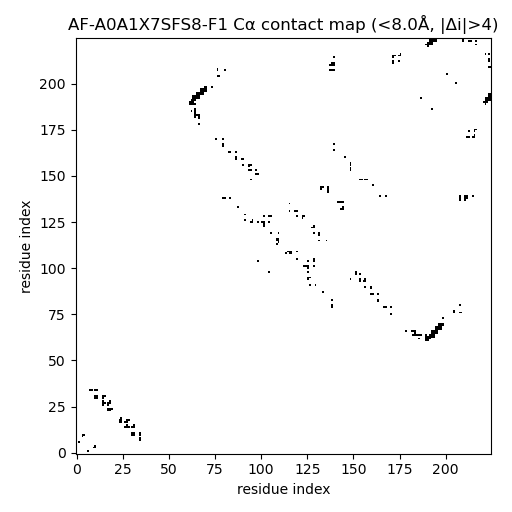TOM 710 N N . PRO A 1 93 ? -3.073 -7.287 15.620 1.00 93.44 93 PRO A N 1
ATOM 711 C CA . PRO A 1 93 ? -3.159 -7.595 17.046 1.00 93.44 93 PRO A CA 1
ATOM 712 C C . PRO A 1 93 ? -3.088 -6.357 17.948 1.00 93.44 93 PRO A C 1
ATOM 714 O O . PRO A 1 93 ? -3.858 -6.252 18.906 1.00 93.44 93 PRO A O 1
ATOM 717 N N . LEU A 1 94 ? -2.208 -5.395 17.641 1.00 95.19 94 LEU A N 1
ATOM 718 C CA . LEU A 1 94 ? -2.059 -4.163 18.428 1.00 95.19 94 LEU A CA 1
ATOM 719 C C . LEU A 1 94 ? -3.334 -3.314 18.396 1.00 95.19 94 LEU A C 1
ATOM 721 O O . LEU A 1 94 ? -3.778 -2.791 19.425 1.00 95.19 94 LEU A O 1
ATOM 725 N N . ILE A 1 95 ? -3.945 -3.187 17.218 1.00 93.81 95 ILE A N 1
ATOM 726 C CA . ILE A 1 95 ? -5.195 -2.449 17.031 1.00 93.81 95 ILE A CA 1
ATOM 727 C C . ILE A 1 95 ? -6.352 -3.178 17.721 1.00 93.81 95 ILE A C 1
ATOM 729 O O . ILE A 1 95 ? -7.105 -2.543 18.465 1.00 93.81 95 ILE A O 1
ATOM 733 N N . THR A 1 96 ? -6.463 -4.495 17.540 1.00 91.06 96 THR A N 1
ATOM 734 C CA . THR A 1 96 ? -7.500 -5.332 18.161 1.00 91.06 96 THR A CA 1
ATOM 735 C C . THR A 1 96 ? -7.470 -5.236 19.686 1.00 91.06 96 THR A C 1
ATOM 737 O O . THR A 1 96 ? -8.520 -5.086 20.309 1.00 91.06 96 THR A O 1
ATOM 740 N N . GLN A 1 97 ? -6.285 -5.212 20.300 1.00 90.88 97 GLN A N 1
ATOM 741 C CA . GLN A 1 97 ? -6.140 -5.050 21.753 1.00 90.88 97 GLN A CA 1
ATOM 742 C C . GLN A 1 97 ? -6.443 -3.625 22.241 1.00 90.88 97 GLN A C 1
ATOM 744 O O . GLN A 1 97 ? -6.913 -3.437 23.364 1.00 90.88 97 GLN A O 1
ATOM 749 N N . SER A 1 98 ? -6.191 -2.613 21.410 1.00 90.94 98 SER A N 1
ATOM 750 C CA . SER A 1 98 ? -6.328 -1.203 21.798 1.00 90.94 98 SER A CA 1
ATOM 751 C C . SER A 1 98 ? -7.747 -0.653 21.640 1.00 90.94 98 SER A C 1
ATOM 753 O O . SER A 1 98 ? -8.092 0.369 22.242 1.00 90.94 98 SER A O 1
ATOM 755 N N . ILE A 1 99 ? -8.580 -1.280 20.804 1.00 90.88 99 ILE A N 1
ATOM 756 C CA . ILE A 1 99 ? -9.915 -0.779 20.478 1.00 90.88 99 ILE A CA 1
ATOM 757 C C . ILE A 1 99 ? -10.985 -1.556 21.257 1.00 90.88 99 ILE A C 1
ATOM 759 O O . ILE A 1 99 ? -11.265 -2.710 20.955 1.00 90.88 99 ILE A O 1
ATOM 763 N N . PRO A 1 100 ? -11.694 -0.912 22.203 1.00 84.25 100 PRO A N 1
ATOM 764 C CA . PRO A 1 100 ? -12.582 -1.621 23.125 1.00 84.25 100 PRO A CA 1
ATOM 765 C C . PRO A 1 100 ? -13.958 -1.972 22.535 1.00 84.25 100 PRO A C 1
ATOM 767 O O . PRO A 1 100 ? -14.799 -2.525 23.238 1.00 84.25 100 PRO A O 1
ATOM 770 N N . SER A 1 101 ? -14.267 -1.565 21.298 1.00 93.62 101 SER A N 1
ATOM 771 C CA . SER A 1 101 ? -15.615 -1.721 20.740 1.00 93.62 101 SER A CA 1
ATOM 772 C C . SER A 1 101 ? -15.634 -1.741 19.214 1.00 93.62 101 SER A C 1
ATOM 774 O O . SER A 1 101 ? -15.278 -0.752 18.566 1.00 93.62 101 SER A O 1
ATOM 776 N N . VAL A 1 102 ? -16.173 -2.836 18.667 1.00 95.69 102 VAL A N 1
ATOM 777 C CA . VAL A 1 102 ? -16.472 -3.025 17.237 1.00 95.69 102 VAL A CA 1
ATOM 778 C C . VAL A 1 102 ? -17.372 -1.906 16.718 1.00 95.69 102 VAL A C 1
ATOM 780 O O . VAL A 1 102 ? -17.048 -1.262 15.723 1.00 95.69 102 VAL A O 1
ATOM 783 N N . ALA A 1 103 ? -18.457 -1.593 17.435 1.00 95.62 103 ALA A N 1
ATOM 784 C CA . ALA A 1 103 ? -19.383 -0.528 17.052 1.00 95.62 103 ALA A CA 1
ATOM 785 C C . ALA A 1 103 ? -18.685 0.838 16.963 1.00 95.62 103 ALA A C 1
ATOM 787 O O . ALA A 1 103 ? -18.870 1.569 15.993 1.00 95.62 103 ALA A O 1
ATOM 788 N N . LYS A 1 104 ? -17.824 1.167 17.935 1.00 95.06 104 LYS A N 1
ATOM 789 C CA . LYS A 1 104 ? -17.094 2.443 17.948 1.00 95.06 104 LYS A CA 1
ATOM 790 C C . LYS A 1 104 ? -16.126 2.571 16.770 1.00 95.06 104 LYS A C 1
ATOM 792 O O . LYS A 1 104 ? -16.024 3.653 16.193 1.00 95.06 104 LYS A O 1
ATOM 797 N N . MET A 1 105 ? -15.421 1.494 16.424 1.00 96.25 105 MET A N 1
ATOM 798 C CA . MET A 1 105 ? -14.535 1.475 15.259 1.00 96.25 105 MET A CA 1
ATOM 799 C C . MET A 1 105 ? -15.321 1.579 13.956 1.00 96.25 105 MET A C 1
ATOM 801 O O . MET A 1 105 ? -14.994 2.419 13.121 1.00 96.25 105 MET A O 1
ATOM 805 N N . LYS A 1 106 ? -16.398 0.797 13.826 1.00 95.88 106 LYS A N 1
ATOM 806 C CA . LYS A 1 106 ? -17.272 0.794 12.652 1.00 95.88 106 LYS A CA 1
ATOM 807 C C . LYS A 1 106 ? -17.867 2.179 12.399 1.00 95.88 106 LYS A C 1
ATOM 809 O O . LYS A 1 106 ? -17.704 2.708 11.306 1.00 95.88 106 LYS A O 1
ATOM 814 N N . SER A 1 107 ? -18.453 2.817 13.416 1.00 95.06 107 SER A N 1
ATOM 815 C CA . SER A 1 107 ? -19.006 4.173 13.283 1.00 95.06 107 SER A CA 1
ATOM 816 C C . SER A 1 107 ? -17.946 5.216 12.929 1.00 95.06 107 SER A C 1
ATOM 818 O O . SER A 1 107 ? -18.226 6.131 12.160 1.00 95.06 107 SER A O 1
ATOM 820 N N . PHE A 1 108 ? -16.731 5.097 13.473 1.00 96.50 108 PHE A N 1
ATOM 821 C CA . PHE A 1 108 ? -15.634 5.992 13.110 1.00 96.50 108 PHE A CA 1
ATOM 822 C C . PHE A 1 108 ? -15.244 5.836 11.636 1.00 96.50 108 PHE A C 1
ATOM 824 O O . PHE A 1 108 ? -15.158 6.833 10.926 1.00 96.50 108 PHE A O 1
ATOM 831 N N . LEU A 1 109 ? -15.058 4.601 11.168 1.00 96.81 109 LEU A N 1
ATOM 832 C CA . LEU A 1 109 ? -14.673 4.336 9.785 1.00 96.81 109 LEU A CA 1
ATOM 833 C C . LEU A 1 109 ? -15.778 4.700 8.796 1.00 96.81 109 LEU A C 1
ATOM 835 O O . LEU A 1 109 ? -15.481 5.325 7.795 1.00 96.81 109 LEU A O 1
ATOM 839 N N . GLN A 1 110 ? -17.044 4.413 9.097 1.00 95.62 110 GLN A N 1
ATOM 840 C CA . GLN A 1 110 ? -18.172 4.826 8.250 1.00 95.62 110 GLN A CA 1
ATOM 841 C C . GLN A 1 110 ? -18.290 6.352 8.126 1.00 95.62 110 GLN A C 1
ATOM 843 O O . GLN A 1 110 ? -18.741 6.853 7.101 1.00 95.62 110 GLN A O 1
ATOM 848 N N . LEU A 1 111 ? -17.882 7.095 9.161 1.00 96.00 111 LEU A N 1
ATOM 849 C CA . LEU A 1 111 ? -17.846 8.556 9.125 1.00 96.00 111 LEU A CA 1
ATOM 850 C C . LEU A 1 111 ? -16.650 9.087 8.321 1.00 96.00 111 LEU A C 1
ATOM 852 O O . LEU A 1 111 ? -16.789 10.075 7.607 1.00 96.00 111 LEU A O 1
ATOM 856 N N . SER A 1 112 ? -15.471 8.481 8.479 1.00 96.12 112 SER A N 1
ATOM 857 C CA . SER A 1 112 ? -14.229 8.948 7.845 1.00 96.12 112 SER A CA 1
ATOM 858 C C . SER A 1 112 ? -14.032 8.444 6.413 1.00 96.12 112 SER A C 1
ATOM 860 O O . SER A 1 112 ? -13.385 9.129 5.631 1.00 96.12 112 SER A O 1
ATOM 862 N N . PHE A 1 113 ? -14.592 7.279 6.096 1.00 95.81 113 PHE A N 1
ATOM 863 C CA . PHE A 1 113 ? -14.399 6.507 4.866 1.00 95.81 113 PHE A CA 1
ATOM 864 C C . PHE A 1 113 ? -15.734 5.850 4.454 1.00 95.81 113 PHE A C 1
ATOM 866 O O . PHE A 1 113 ? -15.911 4.627 4.562 1.00 95.81 113 PHE A O 1
ATOM 873 N N . PRO A 1 114 ? -16.742 6.656 4.070 1.00 94.69 114 PRO A N 1
ATOM 874 C CA . PRO A 1 114 ? -18.097 6.173 3.804 1.00 94.69 114 PRO A CA 1
ATOM 875 C C . PRO A 1 114 ? -18.172 5.126 2.682 1.00 94.69 114 PRO A C 1
ATOM 877 O O . PRO A 1 114 ? -19.080 4.293 2.696 1.00 94.69 114 PRO A O 1
ATOM 880 N N . GLU A 1 115 ? -17.216 5.113 1.755 1.00 94.00 115 GLU A N 1
ATOM 881 C CA . GLU A 1 115 ? -17.065 4.123 0.686 1.00 94.00 115 GLU A CA 1
ATOM 882 C C . GLU A 1 115 ? -16.917 2.683 1.206 1.00 94.00 115 GLU A C 1
ATOM 884 O O . GLU A 1 115 ? -17.427 1.757 0.577 1.00 94.00 115 GLU A O 1
ATOM 889 N N . MET A 1 116 ? -16.341 2.492 2.400 1.00 93.75 116 MET A N 1
ATOM 890 C CA . MET A 1 116 ? -16.185 1.171 3.025 1.00 93.75 116 MET A CA 1
ATOM 891 C C . MET A 1 116 ? -17.453 0.684 3.748 1.00 93.75 116 MET A C 1
ATOM 893 O O . MET A 1 116 ? -17.481 -0.427 4.278 1.00 93.75 116 MET A O 1
ATOM 897 N N . SER A 1 117 ? -18.525 1.485 3.809 1.00 93.12 117 SER A N 1
ATOM 898 C CA . SER A 1 117 ? -19.692 1.195 4.663 1.00 93.12 117 SER A CA 1
ATOM 899 C C . SER A 1 117 ? -20.356 -0.149 4.369 1.00 93.12 117 SER A C 1
ATOM 901 O O . SER A 1 117 ? -20.830 -0.809 5.296 1.00 93.12 117 SER A O 1
ATOM 903 N N . ARG A 1 118 ? -20.393 -0.554 3.092 1.00 93.06 118 ARG A N 1
ATOM 904 C CA . ARG A 1 118 ? -20.962 -1.843 2.678 1.00 93.06 118 ARG A CA 1
ATOM 905 C C . ARG A 1 118 ? -20.138 -2.998 3.242 1.00 93.06 118 ARG A C 1
ATOM 907 O O . ARG A 1 118 ? -20.709 -3.880 3.876 1.00 93.06 118 ARG A O 1
ATOM 914 N N . ASP A 1 119 ? -18.823 -2.956 3.077 1.00 93.44 119 ASP A N 1
ATOM 915 C CA . ASP A 1 119 ? -17.926 -4.032 3.508 1.00 93.44 119 ASP A CA 1
ATOM 916 C C . ASP A 1 119 ? -17.855 -4.120 5.036 1.00 93.44 119 ASP A C 1
ATOM 918 O O . ASP A 1 119 ? -17.867 -5.206 5.610 1.00 93.44 119 ASP A O 1
ATOM 922 N N . LEU A 1 120 ? -17.908 -2.970 5.713 1.00 95.00 120 LEU A N 1
ATOM 923 C CA . LEU A 1 120 ? -17.955 -2.889 7.173 1.00 95.00 120 LEU A CA 1
ATOM 924 C C . LEU A 1 120 ? -19.266 -3.410 7.774 1.00 95.00 120 LEU A C 1
ATOM 926 O O . LEU A 1 120 ? -19.295 -3.750 8.958 1.00 95.00 120 LEU A O 1
ATOM 930 N N . SER A 1 121 ? -20.366 -3.458 7.014 1.00 90.62 121 SER A N 1
ATOM 931 C CA . SER A 1 121 ? -21.667 -3.879 7.552 1.00 90.62 121 SER A CA 1
ATOM 932 C C . SER A 1 121 ? -21.628 -5.309 8.101 1.00 90.62 121 SER A C 1
ATOM 934 O O . SER A 1 121 ? -22.124 -5.528 9.205 1.00 90.62 121 SER A O 1
ATOM 936 N N . ASN A 1 122 ? -20.909 -6.206 7.420 1.00 89.56 122 ASN A N 1
ATOM 937 C CA . ASN A 1 122 ? -20.780 -7.628 7.755 1.00 89.56 122 ASN A CA 1
ATOM 938 C C . ASN A 1 122 ? -19.618 -7.950 8.715 1.00 89.56 122 ASN A C 1
ATOM 940 O O . ASN A 1 122 ? -19.377 -9.115 8.999 1.00 89.56 122 ASN A O 1
ATOM 944 N N . ALA A 1 123 ? -18.855 -6.951 9.168 1.00 94.44 123 ALA A N 1
ATOM 945 C CA . ALA A 1 123 ? -17.718 -7.180 10.057 1.00 94.44 123 ALA A CA 1
ATOM 946 C C . ALA A 1 123 ? -18.172 -7.275 11.525 1.00 94.44 123 ALA A C 1
ATOM 948 O O . ALA A 1 123 ? -18.684 -6.288 12.068 1.00 94.44 123 ALA A O 1
ATOM 949 N N . ASP A 1 124 ? -17.963 -8.422 12.171 1.00 94.38 124 ASP A N 1
ATOM 950 C CA . ASP A 1 124 ? -18.459 -8.696 13.531 1.00 94.38 124 ASP A CA 1
ATOM 951 C C . ASP A 1 124 ? -17.377 -8.560 14.612 1.00 94.38 124 ASP A C 1
ATOM 953 O O . ASP A 1 124 ? -17.687 -8.413 15.797 1.00 94.38 124 ASP A O 1
ATOM 957 N N . SER A 1 125 ? -16.106 -8.530 14.212 1.00 95.25 125 SER A N 1
ATOM 958 C CA . SER A 1 125 ? -14.950 -8.339 15.090 1.00 95.25 125 SER A CA 1
ATOM 959 C C . SER A 1 125 ? -14.061 -7.169 14.647 1.00 95.25 125 SER A C 1
ATOM 961 O O . SER A 1 125 ? -14.209 -6.625 13.550 1.00 95.25 125 SER A O 1
ATOM 963 N N . ILE A 1 126 ? -13.127 -6.751 15.511 1.00 95.31 126 ILE A N 1
ATOM 964 C CA . ILE A 1 126 ? -12.101 -5.768 15.125 1.00 95.31 126 ILE A CA 1
ATOM 965 C C . ILE A 1 126 ? -11.186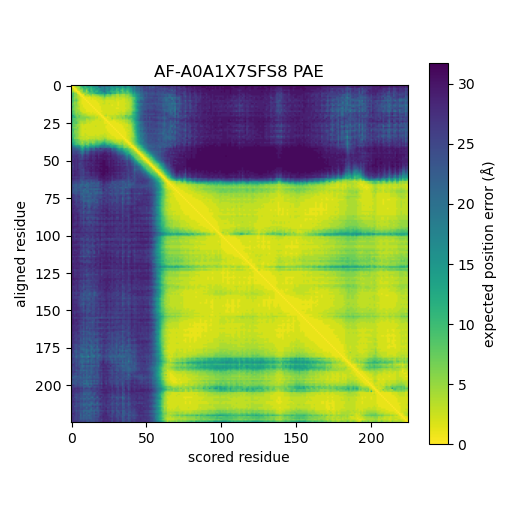 -6.351 14.047 1.00 95.31 126 ILE A C 1
ATOM 967 O O . ILE A 1 126 ? -10.818 -5.630 13.124 1.00 95.31 126 ILE A O 1
ATOM 971 N N . ASP A 1 127 ? -10.895 -7.651 14.111 1.00 93.44 127 ASP A N 1
ATOM 972 C CA . ASP A 1 127 ? -10.105 -8.342 13.094 1.00 93.44 127 ASP A CA 1
ATOM 973 C C . ASP A 1 127 ? -10.818 -8.332 11.732 1.00 93.44 127 ASP A C 1
ATOM 975 O O . ASP A 1 127 ? -10.199 -8.010 10.719 1.00 93.44 127 ASP A O 1
ATOM 979 N N . ASP A 1 128 ? -12.137 -8.561 11.691 1.00 94.81 128 ASP A N 1
ATOM 980 C CA . ASP A 1 128 ? -12.925 -8.444 10.453 1.00 94.81 128 ASP A CA 1
ATOM 981 C C . ASP A 1 128 ? -12.904 -7.017 9.900 1.00 94.81 128 ASP A C 1
ATOM 983 O O . ASP A 1 128 ? -12.739 -6.813 8.695 1.00 94.81 128 ASP A O 1
ATOM 987 N N . ILE A 1 129 ? -13.036 -6.015 10.776 1.00 96.69 129 ILE A N 1
ATOM 988 C CA . ILE A 1 129 ? -12.933 -4.607 10.382 1.00 96.69 129 ILE A CA 1
ATOM 989 C C . ILE A 1 129 ? -11.542 -4.321 9.813 1.00 96.69 129 ILE A C 1
ATOM 991 O O . ILE A 1 129 ? -11.427 -3.672 8.773 1.00 96.69 129 ILE A O 1
ATOM 995 N N . MET A 1 130 ? -10.487 -4.805 10.465 1.00 95.12 130 MET A N 1
ATOM 996 C CA . MET A 1 130 ? -9.125 -4.616 9.987 1.00 95.12 130 MET A CA 1
ATOM 997 C C . MET A 1 130 ? -8.900 -5.315 8.650 1.00 95.12 130 MET A C 1
ATOM 999 O O . MET A 1 130 ? -8.294 -4.716 7.771 1.00 95.12 130 MET A O 1
ATOM 1003 N N . ASN A 1 131 ? -9.460 -6.503 8.428 1.00 92.50 131 ASN A N 1
ATOM 1004 C CA . ASN A 1 131 ? -9.408 -7.171 7.127 1.00 92.50 131 ASN A CA 1
ATOM 1005 C C . ASN A 1 131 ? -10.041 -6.326 6.011 1.00 92.50 131 ASN A C 1
ATOM 1007 O O . ASN A 1 131 ? -9.510 -6.291 4.900 1.00 92.50 131 ASN A O 1
ATOM 1011 N N . VAL A 1 132 ? -11.141 -5.618 6.293 1.00 95.38 132 VAL A N 1
ATOM 1012 C CA . VAL A 1 132 ? -11.726 -4.646 5.353 1.00 95.38 132 VAL A CA 1
ATOM 1013 C C . VAL A 1 132 ? -10.777 -3.469 5.133 1.00 95.38 132 VAL A C 1
ATOM 1015 O O . VAL A 1 132 ? -10.505 -3.115 3.988 1.00 95.38 132 VAL A O 1
ATOM 1018 N N . VAL A 1 133 ? -10.236 -2.893 6.208 1.00 95.00 133 VAL A N 1
ATOM 1019 C CA . VAL A 1 133 ? -9.299 -1.761 6.137 1.00 95.00 133 VAL A CA 1
ATOM 1020 C C . VAL A 1 133 ? -8.083 -2.103 5.283 1.00 95.00 133 VAL A C 1
ATOM 1022 O O . VAL A 1 133 ? -7.752 -1.343 4.380 1.00 95.00 133 VAL A O 1
ATOM 1025 N N . VAL A 1 134 ? -7.432 -3.245 5.521 1.00 91.56 134 VAL A N 1
ATOM 1026 C CA . VAL A 1 134 ? -6.172 -3.568 4.838 1.00 91.56 134 VAL A CA 1
ATOM 1027 C C . VAL A 1 134 ? -6.402 -3.870 3.357 1.00 91.56 134 VAL A C 1
ATOM 1029 O O . VAL A 1 134 ? -5.564 -3.513 2.538 1.00 91.56 134 VAL A O 1
ATOM 1032 N N . LYS A 1 135 ? -7.558 -4.441 2.990 1.00 89.50 135 LYS A N 1
ATOM 1033 C CA . LYS A 1 135 ? -7.963 -4.611 1.581 1.00 89.50 135 LYS A CA 1
ATOM 1034 C C . LYS A 1 135 ? -8.179 -3.286 0.846 1.00 89.50 135 LYS A C 1
ATOM 1036 O O . LYS A 1 135 ? -8.071 -3.258 -0.372 1.00 89.50 135 LYS A O 1
ATOM 1041 N N . ASN A 1 136 ? -8.516 -2.224 1.575 1.00 91.50 136 ASN A N 1
ATOM 1042 C CA . ASN A 1 136 ? -8.727 -0.888 1.022 1.00 91.50 136 ASN A CA 1
ATOM 1043 C C . ASN A 1 136 ? -7.462 -0.011 1.077 1.00 91.50 136 ASN A C 1
ATOM 1045 O O . ASN A 1 136 ? -7.468 1.100 0.551 1.00 91.50 136 ASN A O 1
ATOM 1049 N N . CYS A 1 137 ? -6.377 -0.493 1.687 1.00 92.44 137 CYS A N 1
ATOM 1050 C CA . CYS A 1 137 ? -5.072 0.155 1.629 1.00 92.44 137 CYS A CA 1
ATOM 1051 C C . CYS A 1 137 ? -4.313 -0.270 0.367 1.00 92.44 137 CYS A C 1
ATOM 1053 O O . CYS A 1 137 ? -4.445 -1.399 -0.109 1.00 92.44 137 CYS A O 1
ATOM 1055 N N . ARG A 1 138 ? -3.463 0.626 -0.135 1.00 93.06 138 ARG A N 1
ATOM 1056 C CA . ARG A 1 138 ? -2.494 0.321 -1.196 1.00 93.06 138 ARG A CA 1
ATOM 1057 C C . ARG A 1 138 ? -1.128 0.079 -0.567 1.00 93.06 138 ARG A C 1
ATOM 1059 O O . ARG A 1 138 ? -0.851 0.600 0.512 1.00 93.06 138 ARG A O 1
ATOM 1066 N N . VAL A 1 139 ? -0.242 -0.629 -1.268 1.00 94.00 139 VAL A N 1
ATOM 1067 C CA . VAL A 1 139 ? 1.135 -0.866 -0.796 1.00 94.00 139 VAL A CA 1
ATOM 1068 C C . VAL A 1 139 ? 1.874 0.447 -0.474 1.00 94.00 139 VAL A C 1
ATOM 1070 O O . VAL A 1 139 ? 2.626 0.530 0.485 1.00 94.00 139 VAL A 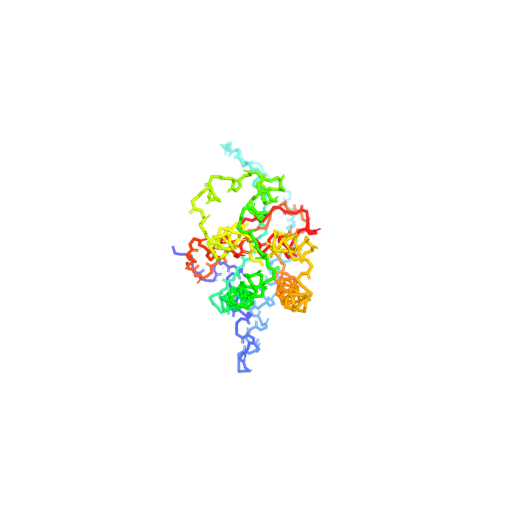O 1
ATOM 1073 N N . ASN A 1 140 ? 1.611 1.529 -1.200 1.00 94.00 140 ASN A N 1
ATOM 1074 C CA . ASN A 1 140 ? 2.222 2.840 -0.968 1.00 94.00 140 ASN A CA 1
ATOM 1075 C C . ASN A 1 140 ? 1.357 3.806 -0.132 1.00 94.00 140 ASN A C 1
ATOM 1077 O O . ASN A 1 140 ? 1.815 4.904 0.178 1.00 94.00 140 ASN A O 1
ATOM 1081 N N . ASP A 1 141 ? 0.121 3.438 0.222 1.00 94.81 141 ASP A N 1
ATOM 1082 C CA . ASP A 1 141 ? -0.806 4.304 0.956 1.00 94.81 141 ASP A CA 1
ATOM 1083 C C . ASP A 1 141 ? -1.542 3.538 2.061 1.00 94.81 141 ASP A C 1
ATOM 1085 O O . ASP A 1 141 ? -2.523 2.822 1.840 1.00 94.81 141 ASP A O 1
ATOM 1089 N N . ILE A 1 142 ? -1.066 3.765 3.285 1.00 95.94 142 ILE A N 1
ATOM 1090 C CA . ILE A 1 142 ? -1.618 3.227 4.533 1.00 95.94 142 ILE A CA 1
ATOM 1091 C C . ILE A 1 142 ? -2.351 4.301 5.356 1.00 95.94 142 ILE A C 1
ATOM 1093 O O . ILE A 1 142 ? -2.456 4.211 6.585 1.00 95.94 142 ILE A O 1
ATOM 1097 N N . SER A 1 143 ? -2.854 5.357 4.712 1.00 96.06 143 SER A N 1
ATOM 1098 C CA . SER A 1 143 ? -3.512 6.497 5.369 1.00 96.06 143 SER A CA 1
ATOM 1099 C C . SER A 1 143 ? -4.696 6.106 6.265 1.00 96.06 143 SER A C 1
ATOM 1101 O O . SER A 1 143 ? -4.867 6.694 7.343 1.00 96.06 143 SER A O 1
ATOM 1103 N N . ILE A 1 144 ? -5.472 5.084 5.889 1.00 96.56 144 ILE A N 1
ATOM 1104 C CA . ILE A 1 144 ? -6.588 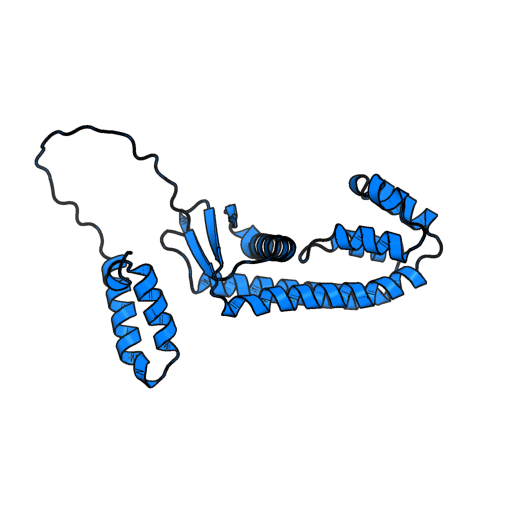4.558 6.696 1.00 96.56 144 ILE A CA 1
ATOM 1105 C C . ILE A 1 144 ? -6.061 4.005 8.029 1.00 96.56 144 ILE A C 1
ATOM 1107 O O . ILE A 1 144 ? -6.541 4.383 9.102 1.00 96.56 144 ILE A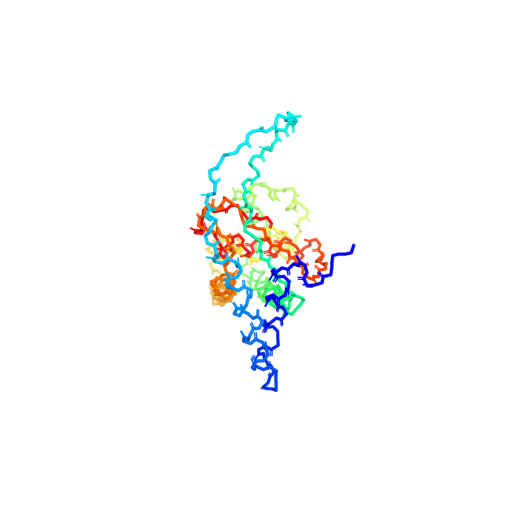 O 1
ATOM 1111 N N . ILE A 1 145 ? -5.006 3.187 7.978 1.00 96.12 145 ILE A N 1
ATOM 1112 C CA . ILE A 1 145 ? -4.333 2.624 9.158 1.00 96.12 145 ILE A CA 1
ATOM 1113 C C . ILE A 1 145 ? -3.793 3.745 10.053 1.00 96.12 145 ILE A C 1
ATOM 1115 O O . ILE A 1 145 ? -4.076 3.775 11.254 1.00 96.12 145 ILE A O 1
ATOM 1119 N N . LYS A 1 146 ? -3.083 4.725 9.478 1.00 97.12 146 LYS A N 1
ATOM 1120 C CA . LYS A 1 146 ? -2.555 5.885 10.224 1.00 97.12 146 LYS A CA 1
ATOM 1121 C C . LYS A 1 146 ? -3.665 6.660 10.933 1.00 97.12 146 LYS A C 1
ATOM 1123 O O . LYS A 1 146 ? -3.492 7.123 12.064 1.00 97.12 146 LYS A O 1
ATOM 1128 N N . THR A 1 147 ? -4.820 6.780 10.286 1.00 97.31 147 THR A N 1
ATOM 1129 C CA . THR A 1 147 ? -6.000 7.461 10.824 1.00 97.31 147 THR A CA 1
ATOM 1130 C C . THR A 1 147 ? -6.597 6.704 12.013 1.00 97.31 147 THR A C 1
ATOM 1132 O O . THR A 1 147 ? -6.890 7.326 13.040 1.00 97.31 147 THR A O 1
ATOM 1135 N N . ILE A 1 148 ? -6.695 5.372 11.936 1.00 96.56 148 ILE A N 1
ATOM 1136 C CA . ILE A 1 148 ? -7.108 4.502 13.053 1.00 96.56 148 ILE A CA 1
ATOM 1137 C C . ILE A 1 148 ? -6.129 4.642 14.222 1.00 96.56 148 ILE A C 1
ATOM 1139 O O . ILE A 1 148 ? -6.538 4.981 15.335 1.00 96.56 148 ILE A O 1
ATOM 1143 N N . VAL A 1 149 ? -4.832 4.467 13.965 1.00 96.56 149 VAL A N 1
ATOM 1144 C CA . VAL A 1 149 ? -3.775 4.558 14.982 1.00 96.56 149 VAL A CA 1
ATOM 1145 C C . VAL A 1 149 ? -3.804 5.909 15.698 1.00 96.56 149 VAL A C 1
ATOM 1147 O O . VAL A 1 149 ? -3.763 5.964 16.930 1.00 96.56 149 VAL A O 1
ATOM 1150 N N . LYS A 1 150 ? -3.975 7.008 14.955 1.00 96.62 150 LYS A N 1
ATOM 1151 C CA . LYS A 1 150 ? -4.125 8.356 15.521 1.00 96.62 150 LYS A CA 1
ATOM 1152 C C . LYS A 1 150 ? -5.396 8.492 16.362 1.00 96.62 150 LYS A C 1
ATOM 1154 O O . LYS A 1 150 ? -5.345 9.058 17.455 1.00 96.62 150 LYS A O 1
ATOM 1159 N N . ARG A 1 151 ? -6.537 8.000 15.867 1.00 95.75 151 ARG A N 1
ATOM 1160 C CA . ARG A 1 151 ? -7.839 8.119 16.541 1.00 95.75 151 ARG A CA 1
ATOM 1161 C C . ARG A 1 151 ? -7.872 7.361 17.863 1.00 95.75 151 ARG A C 1
ATOM 1163 O O . ARG A 1 151 ? -8.380 7.897 18.852 1.00 95.75 151 ARG A O 1
ATOM 1170 N N . PHE A 1 152 ? -7.363 6.134 17.861 1.00 95.50 152 PHE A N 1
ATOM 1171 C CA . PHE A 1 152 ? -7.408 5.222 19.002 1.00 95.50 152 PHE A CA 1
ATOM 1172 C C . PHE A 1 152 ? -6.140 5.261 19.857 1.00 95.50 152 PHE A C 1
ATOM 1174 O O . PHE A 1 152 ? -6.095 4.605 20.889 1.00 95.50 152 PHE A O 1
ATOM 1181 N N . LYS A 1 153 ? -5.168 6.111 19.494 1.00 95.69 153 LYS A N 1
ATOM 1182 C CA . LYS A 1 153 ? -3.919 6.337 20.234 1.00 95.69 153 LYS A CA 1
ATOM 1183 C C . LYS A 1 153 ? -3.108 5.049 20.433 1.00 95.69 153 LYS A C 1
ATOM 1185 O O . LYS A 1 153 ? -2.544 4.851 21.501 1.00 95.69 153 LYS A O 1
ATOM 1190 N N . VAL A 1 154 ? -3.027 4.219 19.393 1.00 96.19 154 VAL A N 1
ATOM 1191 C CA . VAL A 1 154 ? -2.235 2.976 19.385 1.00 96.19 154 VAL A CA 1
ATOM 1192 C C . VAL A 1 154 ? -0.758 3.340 19.226 1.00 96.19 154 VAL A C 1
ATOM 1194 O O . VAL A 1 154 ? -0.233 3.435 18.120 1.00 96.19 154 VAL A O 1
ATOM 1197 N N . THR A 1 155 ? -0.094 3.698 20.317 1.00 95.12 155 THR A N 1
ATOM 1198 C CA . THR A 1 155 ? 1.260 4.270 20.273 1.00 95.12 155 THR A CA 1
ATOM 1199 C C . THR A 1 155 ? 2.320 3.294 19.773 1.00 95.12 155 THR A C 1
ATOM 1201 O O . THR A 1 155 ? 3.244 3.709 19.077 1.00 95.12 155 THR A O 1
ATOM 1204 N N . GLU A 1 156 ? 2.131 2.018 20.069 1.00 96.31 156 GLU A N 1
ATOM 1205 C CA . GLU A 1 156 ? 2.973 0.870 19.751 1.00 96.31 156 GLU A CA 1
ATOM 1206 C C . GLU A 1 156 ? 3.029 0.607 18.241 1.00 96.31 156 GLU A C 1
ATOM 1208 O O . GLU A 1 156 ? 4.031 0.122 17.735 1.00 96.31 156 GLU A O 1
ATOM 1213 N N . ALA A 1 157 ? 1.992 1.014 17.503 1.00 96.31 157 ALA A N 1
ATOM 1214 C CA . ALA A 1 157 ? 1.918 0.887 16.049 1.00 96.31 157 ALA A CA 1
ATOM 1215 C C . ALA A 1 157 ? 2.766 1.925 15.290 1.00 96.31 157 ALA A C 1
ATOM 1217 O O . ALA A 1 157 ? 3.033 1.766 14.102 1.00 96.31 157 ALA A O 1
ATOM 1218 N N . LYS A 1 158 ? 3.163 3.027 15.941 1.00 96.12 158 LYS A N 1
ATOM 1219 C CA . LYS A 1 158 ? 3.910 4.117 15.293 1.00 96.12 158 LYS A CA 1
ATOM 1220 C C . LYS A 1 158 ? 5.278 3.702 14.737 1.00 96.12 158 LYS A C 1
ATOM 1222 O O . LYS A 1 158 ? 5.538 4.087 13.599 1.00 96.12 158 LYS A O 1
ATOM 1227 N N . PRO A 1 159 ? 6.151 2.992 15.484 1.00 97.81 159 PRO A N 1
ATOM 1228 C CA . PRO A 1 159 ? 7.430 2.546 14.936 1.00 97.81 159 PRO A CA 1
ATOM 1229 C C . PRO A 1 159 ? 7.244 1.646 13.710 1.00 97.81 159 PRO A C 1
ATOM 1231 O O . PRO A 1 159 ? 7.880 1.912 12.702 1.00 97.81 159 PRO A O 1
ATOM 1234 N N . LEU A 1 160 ? 6.296 0.702 13.749 1.00 97.94 160 LEU A N 1
ATOM 1235 C CA . LEU A 1 160 ? 6.005 -0.207 12.630 1.00 97.94 160 LEU A CA 1
ATOM 1236 C C . LEU A 1 160 ? 5.577 0.543 11.362 1.00 97.94 160 LEU A C 1
ATOM 1238 O O . LEU A 1 160 ? 6.056 0.277 10.265 1.00 97.94 160 LEU A O 1
ATOM 1242 N N . ILE A 1 161 ? 4.696 1.539 11.517 1.00 97.81 161 ILE A N 1
ATOM 1243 C CA . ILE A 1 161 ? 4.282 2.414 10.411 1.00 97.81 161 ILE A CA 1
ATOM 1244 C C . ILE A 1 161 ? 5.479 3.178 9.841 1.00 97.81 161 ILE A C 1
ATOM 1246 O O . ILE A 1 161 ? 5.594 3.296 8.627 1.00 97.81 161 ILE A O 1
ATOM 1250 N N . SER A 1 162 ? 6.343 3.719 10.704 1.00 97.94 162 SER A N 1
ATOM 1251 C CA . SER A 1 162 ? 7.507 4.494 10.267 1.00 97.94 162 SER A CA 1
ATOM 1252 C C . SER A 1 162 ? 8.509 3.630 9.508 1.00 97.94 162 SER A C 1
ATOM 1254 O O . SER A 1 162 ? 8.991 4.055 8.465 1.00 97.94 162 SER A O 1
ATOM 1256 N N . GLU A 1 163 ? 8.798 2.435 10.021 1.00 98.25 163 GLU A N 1
ATOM 1257 C CA . GLU A 1 163 ? 9.693 1.461 9.395 1.00 98.25 163 GLU A CA 1
ATOM 1258 C C . GLU A 1 163 ? 9.198 1.098 7.994 1.00 98.25 163 GLU A C 1
ATOM 1260 O O . GLU A 1 163 ? 9.922 1.273 7.016 1.00 98.25 163 GLU A O 1
ATOM 1265 N N . TYR A 1 164 ? 7.918 0.746 7.871 1.00 98.25 164 TYR A N 1
ATOM 1266 C CA . TYR A 1 164 ? 7.322 0.446 6.575 1.00 98.25 164 TYR A CA 1
ATOM 1267 C C . TYR A 1 164 ? 7.341 1.637 5.602 1.00 98.25 164 TYR A C 1
ATOM 1269 O O . TYR A 1 164 ? 7.644 1.482 4.419 1.00 98.25 164 TYR A O 1
ATOM 1277 N N . GLU A 1 165 ? 7.033 2.850 6.074 1.00 97.75 165 GLU A N 1
ATOM 1278 C CA . GLU A 1 165 ? 7.104 4.050 5.231 1.00 97.75 165 GLU A CA 1
ATOM 1279 C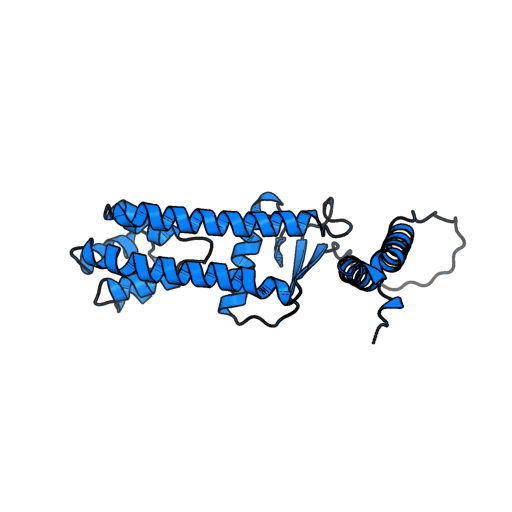 C . GLU A 1 165 ? 8.528 4.312 4.718 1.00 97.75 165 GLU A C 1
ATOM 1281 O O . GLU A 1 165 ? 8.693 4.812 3.602 1.00 97.75 165 GLU A O 1
ATOM 1286 N N . ASP A 1 166 ? 9.554 3.983 5.501 1.00 98.00 166 ASP A N 1
ATOM 1287 C CA . ASP A 1 166 ? 10.951 4.113 5.091 1.00 98.00 166 ASP A CA 1
ATOM 1288 C C . ASP A 1 166 ? 11.365 3.025 4.085 1.00 98.00 166 ASP A C 1
ATOM 1290 O O . ASP A 1 166 ? 12.109 3.320 3.143 1.00 98.00 166 ASP A O 1
ATOM 1294 N N . GLU A 1 167 ? 10.815 1.814 4.183 1.00 97.81 167 GLU A N 1
ATOM 1295 C CA . GLU A 1 167 ? 10.976 0.778 3.154 1.00 97.81 167 GLU A CA 1
ATOM 1296 C C . GLU A 1 167 ? 10.343 1.193 1.818 1.00 97.81 167 GLU A C 1
ATOM 1298 O O . GLU A 1 167 ? 10.998 1.123 0.773 1.00 97.81 167 GLU A O 1
ATOM 1303 N N . VAL A 1 168 ? 9.112 1.722 1.837 1.00 97.62 168 VAL A N 1
ATOM 1304 C CA . VAL A 1 168 ? 8.447 2.242 0.626 1.00 97.62 168 VAL A CA 1
ATOM 1305 C C . VAL A 1 168 ? 9.278 3.362 -0.008 1.00 97.62 168 VAL A C 1
ATOM 1307 O O . VAL A 1 168 ? 9.482 3.365 -1.226 1.00 97.62 168 VAL A O 1
ATOM 1310 N N . LYS A 1 169 ? 9.806 4.299 0.795 1.00 97.00 169 LYS A N 1
ATOM 1311 C CA . LYS A 1 169 ? 10.698 5.366 0.301 1.00 97.00 169 LYS A CA 1
ATOM 1312 C C . LYS A 1 169 ? 11.976 4.806 -0.310 1.00 97.00 169 LYS A C 1
ATOM 1314 O O . LYS A 1 169 ? 12.410 5.319 -1.338 1.00 97.00 169 LYS A O 1
ATOM 1319 N N . THR A 1 170 ? 12.563 3.782 0.304 1.00 97.06 170 THR A N 1
ATOM 1320 C CA . THR A 1 170 ? 13.777 3.124 -0.195 1.00 97.06 170 THR A CA 1
ATOM 1321 C C . THR A 1 170 ? 13.530 2.524 -1.576 1.00 97.06 170 THR A C 1
ATOM 1323 O O . THR A 1 170 ? 14.259 2.843 -2.514 1.00 97.06 170 THR A O 1
ATOM 1326 N N . VAL A 1 171 ? 12.441 1.765 -1.743 1.00 96.00 171 VAL A N 1
ATOM 1327 C CA . VAL A 1 171 ? 12.046 1.198 -3.044 1.00 96.00 171 VAL A CA 1
ATOM 1328 C C . VAL A 1 171 ? 11.780 2.298 -4.072 1.00 96.00 171 VAL A C 1
ATOM 1330 O O . VAL A 1 171 ? 12.293 2.235 -5.189 1.00 96.00 171 VAL A O 1
ATOM 1333 N N . CYS A 1 172 ? 11.039 3.345 -3.701 1.00 95.75 172 CYS A N 1
ATOM 1334 C CA . CYS A 1 172 ? 10.790 4.482 -4.591 1.00 95.75 172 CYS A CA 1
ATOM 1335 C C . CYS A 1 172 ? 12.092 5.186 -5.007 1.00 95.75 172 CYS A C 1
ATOM 1337 O O . CYS A 1 172 ? 12.227 5.592 -6.160 1.00 95.75 172 CYS A O 1
ATOM 1339 N N . GLY A 1 173 ? 13.059 5.305 -4.095 1.00 95.38 173 GLY A N 1
ATOM 1340 C CA . GLY A 1 173 ? 14.404 5.803 -4.382 1.00 95.38 173 GLY A CA 1
ATOM 1341 C C . GLY A 1 173 ? 15.119 4.941 -5.421 1.00 95.38 173 GLY A C 1
ATOM 1342 O O . GLY A 1 173 ? 15.557 5.461 -6.443 1.00 95.38 173 GLY A O 1
ATOM 1343 N N . SER A 1 174 ? 15.132 3.619 -5.235 1.00 94.06 174 SER A N 1
ATOM 1344 C CA . SER A 1 174 ? 15.729 2.689 -6.203 1.00 94.06 174 SER A CA 1
ATOM 1345 C C . SER A 1 174 ? 15.061 2.750 -7.583 1.00 94.06 174 SER A C 1
ATOM 1347 O O . SER A 1 174 ? 15.745 2.667 -8.602 1.00 94.06 174 SER A O 1
ATOM 1349 N N . LEU A 1 175 ? 13.740 2.952 -7.650 1.00 93.81 175 LEU A N 1
ATOM 1350 C CA . LEU A 1 175 ? 13.026 3.153 -8.918 1.00 93.81 175 LEU A CA 1
ATOM 1351 C C . LEU A 1 175 ? 13.425 4.476 -9.600 1.00 93.81 175 LEU A C 1
ATOM 1353 O O . LEU A 1 175 ? 13.611 4.508 -10.821 1.00 93.81 175 LEU A O 1
ATOM 1357 N N . LYS A 1 176 ? 13.611 5.558 -8.831 1.00 92.81 176 LYS A N 1
ATOM 1358 C CA . LYS A 1 176 ? 14.139 6.839 -9.341 1.00 92.81 176 LYS A CA 1
ATOM 1359 C C . LYS A 1 176 ? 15.565 6.697 -9.879 1.00 92.81 176 LYS A C 1
ATOM 1361 O O . LYS A 1 176 ? 15.870 7.242 -10.946 1.00 92.81 176 LYS A O 1
ATOM 1366 N N . ASP A 1 177 ? 16.413 5.942 -9.188 1.00 92.06 177 ASP A N 1
ATOM 1367 C CA . ASP A 1 177 ? 17.782 5.662 -9.627 1.00 92.06 177 ASP A CA 1
ATOM 1368 C C . ASP A 1 177 ? 17.787 4.847 -10.924 1.00 92.06 177 ASP A C 1
ATOM 1370 O O . ASP A 1 177 ? 18.483 5.206 -11.878 1.00 92.06 177 ASP A O 1
ATOM 1374 N N . PHE A 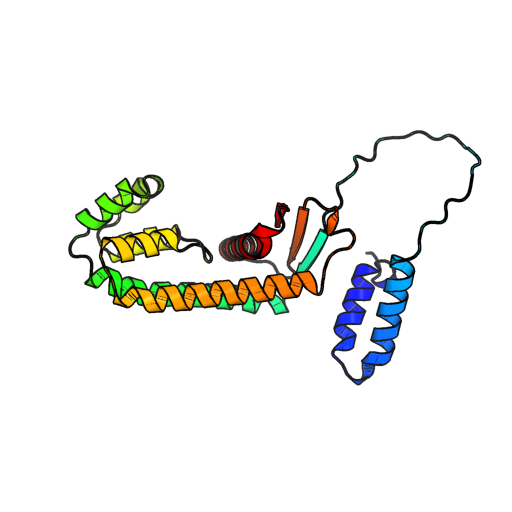1 178 ? 16.939 3.816 -11.007 1.00 91.12 178 PHE A N 1
ATOM 1375 C CA . PHE A 1 178 ? 16.761 3.018 -12.219 1.00 91.12 178 PHE A CA 1
ATOM 1376 C C . PHE A 1 178 ? 16.359 3.884 -13.416 1.00 91.12 178 PHE A C 1
ATOM 1378 O O . PHE A 1 178 ? 16.984 3.795 -14.475 1.00 91.12 178 PHE A O 1
ATOM 1385 N N . LEU A 1 179 ? 15.355 4.753 -13.249 1.00 89.31 179 LEU A N 1
ATOM 1386 C CA . LEU A 1 179 ? 14.944 5.685 -14.297 1.00 89.31 179 LEU A CA 1
ATOM 1387 C C . LEU A 1 179 ? 16.107 6.584 -14.723 1.00 89.31 179 LEU A C 1
ATOM 1389 O O . LEU A 1 179 ? 16.315 6.781 -15.915 1.00 89.31 179 LEU A O 1
ATOM 1393 N N . SER A 1 180 ? 16.865 7.122 -13.767 1.00 88.69 180 SER A N 1
ATOM 1394 C CA . SER A 1 180 ? 17.978 8.038 -14.041 1.00 88.69 180 SER A CA 1
ATOM 1395 C C . SER A 1 180 ? 19.094 7.376 -14.851 1.00 88.69 180 SER A C 1
ATOM 1397 O O . SER A 1 180 ? 19.671 8.010 -15.732 1.00 88.69 180 SER A O 1
ATOM 1399 N N . GLN A 1 181 ? 19.358 6.093 -14.602 1.00 89.31 181 GLN A N 1
ATOM 1400 C CA . GLN A 1 181 ? 20.349 5.302 -15.336 1.00 89.31 181 GLN A CA 1
ATOM 1401 C C . GLN A 1 181 ? 19.849 4.846 -16.715 1.00 89.31 181 GLN A C 1
ATOM 1403 O O . GLN A 1 181 ? 20.650 4.625 -17.622 1.00 89.31 181 GLN A O 1
ATOM 1408 N N . ASN A 1 182 ? 18.530 4.729 -16.890 1.00 87.94 182 ASN A N 1
ATOM 1409 C CA . ASN A 1 182 ? 17.904 4.147 -18.078 1.00 87.94 182 ASN A CA 1
ATOM 1410 C C . ASN A 1 182 ? 16.977 5.128 -18.813 1.00 87.94 182 ASN A C 1
ATOM 1412 O O . ASN A 1 182 ? 16.048 4.693 -19.491 1.00 87.94 182 ASN A O 1
ATOM 1416 N N . GLN A 1 183 ? 17.204 6.443 -18.692 1.00 86.06 183 GLN A N 1
ATOM 1417 C CA . GLN A 1 183 ? 16.288 7.449 -19.238 1.00 86.06 183 GLN A CA 1
ATOM 1418 C C . GLN A 1 183 ? 16.009 7.219 -20.736 1.00 86.06 183 GLN A C 1
ATOM 1420 O O . GLN A 1 183 ? 16.950 7.159 -21.537 1.00 86.06 183 GLN A O 1
ATOM 1425 N N . PRO A 1 184 ? 14.727 7.134 -21.142 1.00 84.12 184 PRO A N 1
ATOM 1426 C CA . PRO A 1 184 ? 14.362 6.993 -22.542 1.00 84.12 184 PRO A CA 1
ATOM 1427 C C . PRO A 1 184 ? 14.850 8.171 -23.384 1.00 84.12 184 PRO A C 1
ATOM 1429 O O . PRO A 1 184 ? 14.926 9.318 -22.929 1.00 84.12 184 PRO A O 1
ATOM 1432 N N . LYS A 1 185 ? 15.094 7.921 -24.672 1.00 76.31 185 LYS A N 1
ATOM 1433 C CA . LYS A 1 185 ? 15.301 9.018 -25.624 1.00 76.31 185 LYS A CA 1
ATOM 1434 C C . LYS A 1 185 ? 14.061 9.899 -25.631 1.00 76.31 185 LYS A C 1
ATOM 1436 O O . LYS A 1 185 ? 12.944 9.396 -25.597 1.00 76.31 185 LYS A O 1
ATOM 1441 N N . HIS A 1 186 ? 14.271 11.212 -25.671 1.00 80.75 186 HIS A N 1
ATOM 1442 C CA . HIS A 1 186 ? 13.193 12.203 -25.627 1.00 80.75 186 HIS A CA 1
ATOM 1443 C C . HIS A 1 186 ? 12.401 12.245 -24.308 1.00 80.75 186 HIS A C 1
ATOM 1445 O O . HIS A 1 186 ? 11.335 12.855 -24.267 1.00 80.75 186 HIS A O 1
ATOM 1451 N N . PHE A 1 187 ? 12.941 11.698 -23.211 1.00 83.75 187 PHE A N 1
ATOM 1452 C CA . PHE A 1 187 ? 12.301 11.725 -21.892 1.00 83.75 187 PHE A CA 1
ATOM 1453 C C . PHE A 1 187 ? 11.808 13.119 -21.472 1.00 83.75 187 PHE A C 1
ATOM 1455 O O . PHE A 1 187 ? 10.731 13.248 -20.902 1.00 83.75 187 PHE A O 1
ATOM 1462 N N . LEU A 1 188 ? 12.545 14.189 -21.790 1.00 82.31 188 LEU A N 1
ATOM 1463 C CA . LEU A 1 188 ? 12.141 15.556 -21.436 1.00 82.31 188 LEU A CA 1
ATOM 1464 C C . LEU A 1 188 ? 10.862 16.018 -22.146 1.00 82.31 188 LEU A C 1
ATOM 1466 O O . LEU A 1 188 ? 10.084 16.763 -21.556 1.00 82.31 188 LEU A O 1
ATOM 1470 N N . ILE A 1 189 ? 10.634 15.563 -23.379 1.00 83.00 189 ILE A N 1
ATOM 1471 C CA . ILE A 1 189 ? 9.519 16.010 -24.225 1.00 83.00 189 ILE A CA 1
ATOM 1472 C C . ILE A 1 189 ? 8.361 15.006 -24.283 1.00 83.00 189 ILE A C 1
ATOM 1474 O O . ILE A 1 189 ? 7.325 15.325 -24.857 1.00 83.00 189 ILE A O 1
ATOM 1478 N N . CYS A 1 190 ? 8.502 13.810 -23.698 1.00 85.56 190 CYS A N 1
ATOM 1479 C CA . CYS A 1 190 ? 7.396 12.861 -23.609 1.00 85.56 190 CYS A CA 1
ATOM 1480 C C . CYS A 1 190 ? 6.386 13.277 -22.529 1.00 85.56 190 CYS A C 1
ATOM 1482 O O . CYS A 1 190 ? 6.752 13.717 -21.440 1.00 85.56 190 CYS A O 1
ATOM 1484 N N . GLU A 1 191 ? 5.097 13.095 -22.795 1.00 88.38 191 GLU A N 1
ATOM 1485 C CA . GLU A 1 191 ? 4.045 13.292 -21.783 1.00 88.38 191 GLU A CA 1
ATOM 1486 C C . GLU A 1 191 ? 3.794 12.019 -20.964 1.00 88.38 191 GLU A C 1
ATOM 1488 O O . GLU A 1 191 ? 3.187 12.058 -19.896 1.00 88.38 191 GLU A O 1
ATOM 1493 N N . THR A 1 192 ? 4.258 10.879 -21.477 1.00 89.00 192 THR A N 1
ATOM 1494 C CA . THR A 1 192 ? 3.979 9.545 -20.951 1.00 89.00 192 THR A CA 1
ATOM 1495 C C . THR A 1 192 ? 5.266 8.738 -20.816 1.00 89.00 192 THR A C 1
ATOM 1497 O O . THR A 1 192 ? 6.136 8.787 -21.693 1.00 89.00 192 THR A O 1
ATOM 1500 N N . ILE A 1 193 ? 5.362 7.978 -19.728 1.00 89.38 193 ILE A N 1
ATOM 1501 C CA . ILE A 1 193 ? 6.359 6.931 -19.516 1.00 89.38 193 ILE A CA 1
ATOM 1502 C C . ILE A 1 193 ? 5.616 5.597 -19.508 1.00 89.38 193 ILE A C 1
ATOM 1504 O O . ILE A 1 193 ? 4.665 5.432 -18.745 1.00 89.38 193 ILE A O 1
ATOM 150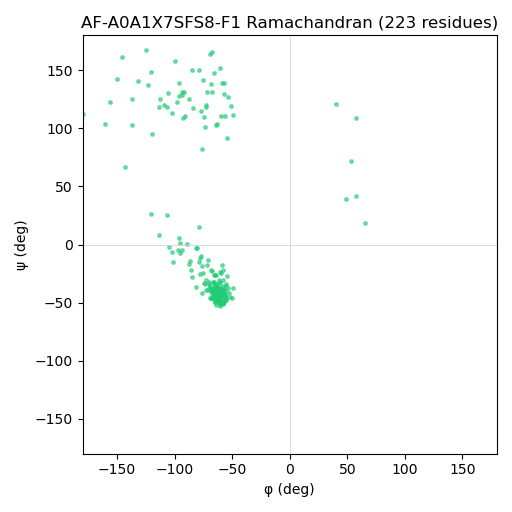8 N N . GLN A 1 194 ? 6.051 4.674 -20.356 1.00 91.44 194 GLN A N 1
ATOM 1509 C CA . GLN A 1 194 ? 5.509 3.327 -20.440 1.00 91.44 194 GLN A CA 1
ATOM 1510 C C . GLN A 1 194 ? 6.494 2.339 -19.820 1.00 91.44 194 GLN A C 1
ATOM 1512 O O . GLN A 1 194 ? 7.676 2.338 -20.177 1.00 91.44 194 GLN A O 1
ATOM 1517 N N . PHE A 1 195 ? 6.004 1.483 -18.928 1.00 91.69 195 PHE A N 1
ATOM 1518 C CA . PHE A 1 195 ? 6.793 0.424 -18.310 1.00 91.69 195 PHE A CA 1
ATOM 1519 C C . PHE A 1 195 ? 6.412 -0.942 -18.878 1.00 91.69 195 PHE A C 1
ATOM 1521 O O . PHE A 1 195 ? 5.294 -1.424 -18.716 1.00 91.69 195 PHE A O 1
ATOM 1528 N N . THR A 1 196 ? 7.377 -1.601 -19.509 1.00 92.38 196 THR A N 1
ATOM 1529 C CA . THR A 1 196 ? 7.237 -2.967 -20.011 1.00 92.38 196 THR A CA 1
ATOM 1530 C C . THR A 1 196 ? 7.842 -3.936 -18.994 1.00 92.38 196 THR A C 1
ATOM 1532 O O . THR A 1 196 ? 9.020 -3.835 -18.642 1.00 92.38 196 THR A O 1
ATOM 1535 N N . LEU A 1 197 ? 7.040 -4.892 -18.520 1.00 93.81 197 LEU A N 1
ATOM 1536 C CA . LEU A 1 197 ? 7.473 -5.922 -17.573 1.00 93.81 197 LEU A CA 1
ATOM 1537 C C . LEU A 1 197 ? 7.925 -7.180 -18.324 1.00 93.81 197 LEU A C 1
ATOM 1539 O O . LEU A 1 197 ? 7.205 -7.728 -19.154 1.00 93.81 197 LEU A O 1
ATOM 1543 N N . GLY A 1 198 ? 9.120 -7.671 -18.006 1.00 92.69 198 GLY A N 1
ATOM 1544 C CA . GLY A 1 198 ? 9.699 -8.910 -18.532 1.00 92.69 198 GLY A CA 1
ATOM 1545 C C . GLY A 1 198 ? 9.156 -10.178 -17.868 1.00 92.69 198 GLY A C 1
ATOM 1546 O O . GLY A 1 198 ? 9.777 -11.234 -17.969 1.00 92.69 198 GLY A O 1
ATOM 1547 N N . TRP A 1 199 ? 8.043 -10.066 -17.145 1.00 93.88 199 TRP A N 1
ATOM 1548 C CA . TRP A 1 199 ? 7.288 -11.157 -16.541 1.00 93.88 199 TRP A CA 1
ATOM 1549 C C . TRP A 1 199 ? 5.797 -10.811 -16.566 1.00 93.88 199 TRP A C 1
ATOM 1551 O O . TRP A 1 199 ? 5.431 -9.644 -16.683 1.00 93.88 199 TRP A O 1
ATOM 1561 N N . GLU A 1 200 ? 4.943 -11.819 -16.417 1.00 93.00 200 GLU A N 1
ATOM 1562 C CA . GLU A 1 200 ? 3.497 -11.638 -16.276 1.00 93.00 200 GLU A CA 1
ATOM 1563 C C . GLU A 1 200 ? 3.142 -11.517 -14.781 1.00 93.00 200 GLU A C 1
ATOM 1565 O O . GLU A 1 200 ? 3.349 -12.481 -14.031 1.00 93.00 200 GLU A O 1
ATOM 1570 N N . PRO A 1 201 ? 2.716 -10.336 -14.290 1.00 89.75 201 PRO A N 1
ATOM 1571 C CA . PRO A 1 201 ? 2.240 -10.182 -12.920 1.00 89.75 201 PRO A CA 1
ATOM 1572 C C . PRO A 1 201 ? 0.800 -10.692 -12.777 1.00 89.75 201 PRO A C 1
ATOM 1574 O O . PRO A 1 201 ? -0.000 -10.594 -13.704 1.00 89.75 201 PRO A O 1
ATOM 1577 N N . ASP A 1 202 ? 0.453 -11.186 -11.588 1.00 89.38 202 ASP A N 1
ATOM 1578 C CA . ASP A 1 202 ? -0.955 -11.333 -11.206 1.00 89.38 202 ASP A CA 1
ATOM 1579 C C . ASP A 1 202 ? -1.617 -9.953 -10.998 1.00 89.38 202 ASP A C 1
ATOM 1581 O O . ASP A 1 202 ? -0.931 -8.937 -10.880 1.00 89.38 202 ASP A O 1
ATOM 1585 N N . GLU A 1 203 ? -2.954 -9.902 -10.974 1.00 80.38 203 GLU A N 1
ATOM 1586 C CA . GLU A 1 203 ? -3.723 -8.645 -10.892 1.00 80.38 203 GLU A CA 1
ATOM 1587 C C . GLU A 1 203 ? -3.312 -7.792 -9.681 1.00 80.38 203 GLU A C 1
ATOM 1589 O O . GLU A 1 203 ? -2.992 -6.611 -9.816 1.00 80.38 203 GLU A O 1
ATOM 1594 N N . HIS A 1 204 ? -3.209 -8.414 -8.505 1.00 74.12 204 HIS A N 1
ATOM 1595 C CA . HIS A 1 204 ? -2.811 -7.730 -7.280 1.00 74.12 204 HIS A CA 1
ATOM 1596 C C . HIS A 1 204 ? -1.350 -7.254 -7.323 1.00 74.12 204 HIS A C 1
ATOM 1598 O O . HIS A 1 204 ? -1.000 -6.253 -6.696 1.00 74.12 204 HIS A O 1
ATOM 1604 N N . SER A 1 205 ? -0.455 -7.964 -8.009 1.00 86.19 205 SER A N 1
ATOM 1605 C CA . SER A 1 205 ? 0.944 -7.583 -8.244 1.00 86.19 205 SER A CA 1
ATOM 1606 C C . SER A 1 205 ? 1.049 -6.430 -9.216 1.00 86.19 205 SER A C 1
ATOM 1608 O O . SER A 1 205 ? 1.847 -5.530 -8.970 1.00 86.19 205 SER A O 1
ATOM 1610 N N . LEU A 1 206 ? 0.227 -6.413 -10.260 1.00 92.25 206 LEU A N 1
ATOM 1611 C CA . LEU A 1 206 ? 0.203 -5.320 -11.217 1.00 92.25 206 LEU A CA 1
ATOM 1612 C C . LEU A 1 206 ? -0.242 -4.008 -10.564 1.00 92.25 206 LEU A C 1
ATOM 1614 O O . LEU A 1 206 ? 0.386 -2.975 -10.799 1.00 92.25 206 LEU A O 1
ATOM 1618 N N . ASP A 1 207 ? -1.270 -4.049 -9.716 1.00 91.81 207 ASP A N 1
ATOM 1619 C CA . ASP A 1 207 ? -1.732 -2.865 -8.989 1.00 91.81 207 ASP A CA 1
ATOM 1620 C C . ASP A 1 207 ? -0.661 -2.326 -8.032 1.00 91.81 207 ASP A C 1
ATOM 1622 O O . ASP A 1 207 ? -0.410 -1.121 -8.008 1.00 91.81 207 ASP A O 1
ATOM 1626 N N . ASP A 1 208 ? 0.022 -3.199 -7.284 1.00 92.44 208 ASP A N 1
ATOM 1627 C CA . ASP A 1 208 ? 1.125 -2.794 -6.403 1.00 92.44 208 ASP A CA 1
ATOM 1628 C C . ASP A 1 208 ? 2.275 -2.158 -7.192 1.00 92.44 208 ASP A C 1
ATOM 1630 O O . ASP A 1 208 ? 2.765 -1.091 -6.816 1.00 92.44 208 ASP A O 1
ATOM 1634 N N . ILE A 1 209 ? 2.670 -2.773 -8.313 1.00 94.69 209 ILE A N 1
ATOM 1635 C CA . ILE A 1 209 ? 3.701 -2.239 -9.210 1.00 94.69 209 ILE A CA 1
ATOM 1636 C C . ILE A 1 209 ? 3.292 -0.849 -9.706 1.00 94.69 209 ILE A C 1
ATOM 1638 O O . ILE A 1 209 ? 4.066 0.097 -9.565 1.00 94.69 209 ILE A O 1
ATOM 1642 N N . ARG A 1 210 ? 2.073 -0.697 -10.241 1.00 94.19 210 ARG A N 1
ATOM 1643 C CA . ARG A 1 210 ? 1.575 0.594 -10.740 1.00 94.19 210 ARG A CA 1
ATOM 1644 C C . ARG A 1 210 ? 1.592 1.654 -9.642 1.00 94.19 210 ARG A C 1
ATOM 1646 O O . ARG A 1 210 ? 2.126 2.735 -9.865 1.00 94.19 210 ARG A O 1
ATOM 1653 N N . ASN A 1 211 ? 1.060 1.337 -8.464 1.00 94.06 211 ASN A N 1
ATOM 1654 C CA . ASN A 1 211 ? 1.006 2.262 -7.334 1.00 94.06 211 ASN A CA 1
ATOM 1655 C C . ASN A 1 211 ? 2.408 2.740 -6.912 1.00 94.06 211 ASN A C 1
ATOM 1657 O O . ASN A 1 211 ? 2.610 3.928 -6.659 1.00 94.06 211 ASN A O 1
ATOM 1661 N N . LEU A 1 212 ? 3.391 1.836 -6.871 1.00 95.62 212 LEU A N 1
ATOM 1662 C CA . LEU A 1 212 ? 4.778 2.180 -6.542 1.00 95.62 212 LEU A CA 1
ATOM 1663 C C . LEU A 1 212 ? 5.440 3.033 -7.626 1.00 95.62 212 LEU A C 1
ATOM 1665 O O . LEU A 1 212 ? 6.150 3.980 -7.295 1.00 95.62 212 LEU A O 1
ATOM 1669 N N . LEU A 1 213 ? 5.198 2.737 -8.906 1.00 94.94 213 LEU A N 1
ATOM 1670 C CA . LEU A 1 213 ? 5.714 3.546 -10.013 1.00 94.94 213 LEU A CA 1
ATOM 1671 C C . LEU A 1 213 ? 5.102 4.952 -10.001 1.00 94.94 213 LEU A C 1
ATOM 1673 O O . LEU A 1 213 ? 5.830 5.935 -10.113 1.00 94.94 213 LEU A O 1
ATOM 1677 N N . GLU A 1 214 ? 3.787 5.067 -9.815 1.00 93.69 214 GLU A N 1
ATOM 1678 C CA . GLU A 1 214 ? 3.107 6.359 -9.680 1.00 93.69 214 GLU A CA 1
ATOM 1679 C C . GLU A 1 214 ? 3.685 7.178 -8.521 1.00 93.69 214 GLU A C 1
ATOM 1681 O O . GLU A 1 214 ? 3.977 8.359 -8.695 1.00 93.69 214 GLU A O 1
ATOM 1686 N N . GLU A 1 215 ? 3.923 6.557 -7.366 1.00 94.62 215 GLU A N 1
ATOM 1687 C CA . GLU A 1 215 ? 4.506 7.230 -6.202 1.00 94.62 215 GLU A CA 1
ATOM 1688 C C . GLU A 1 215 ? 5.960 7.648 -6.427 1.00 94.62 215 GLU A C 1
ATOM 1690 O O . GLU A 1 215 ? 6.327 8.794 -6.148 1.00 94.62 215 GLU A O 1
ATOM 1695 N N . ALA A 1 216 ? 6.784 6.754 -6.979 1.00 94.62 216 ALA A N 1
ATOM 1696 C CA . ALA A 1 216 ? 8.179 7.042 -7.290 1.00 94.62 216 ALA A CA 1
ATOM 1697 C C . ALA A 1 216 ? 8.308 8.190 -8.301 1.00 94.62 216 ALA A C 1
ATOM 1699 O O . ALA A 1 216 ? 9.250 8.978 -8.227 1.00 94.62 216 ALA A O 1
ATOM 1700 N N . PHE A 1 217 ? 7.355 8.326 -9.221 1.00 92.75 217 PHE A N 1
ATOM 1701 C CA . PHE A 1 217 ? 7.445 9.247 -10.353 1.00 92.75 217 PHE A CA 1
ATOM 1702 C C . PHE A 1 217 ? 6.445 10.405 -10.319 1.00 92.75 217 PHE A C 1
ATOM 1704 O O . PHE A 1 217 ? 6.400 11.190 -11.268 1.00 92.75 217 PHE A O 1
ATOM 1711 N N . LYS A 1 218 ? 5.705 10.588 -9.220 1.00 91.19 218 LYS A N 1
ATOM 1712 C CA . LYS A 1 218 ? 4.684 11.644 -9.075 1.00 91.19 218 LYS A CA 1
ATOM 1713 C C . LYS A 1 218 ? 5.192 13.064 -9.340 1.00 91.19 218 LYS A C 1
ATOM 1715 O O . LYS A 1 218 ? 4.429 13.930 -9.753 1.00 91.19 218 LYS A O 1
ATOM 1720 N N . GLU A 1 219 ? 6.485 13.307 -9.130 1.00 90.44 219 GLU A N 1
ATOM 1721 C CA . GLU A 1 219 ? 7.133 14.612 -9.332 1.00 90.44 219 GLU A CA 1
ATOM 1722 C C . GLU A 1 219 ? 7.441 14.912 -10.808 1.00 90.44 219 GLU A C 1
ATOM 1724 O O . GLU A 1 219 ? 7.699 16.061 -11.159 1.00 90.44 219 GLU A O 1
ATOM 1729 N N . LEU A 1 220 ? 7.400 13.906 -11.690 1.00 87.25 220 LEU A N 1
ATOM 1730 C CA . LEU A 1 220 ? 7.759 14.065 -13.102 1.00 87.25 220 LEU A CA 1
ATOM 1731 C C . LEU A 1 220 ? 6.667 14.735 -13.941 1.00 87.25 220 LEU A C 1
ATOM 1733 O O . LEU A 1 220 ? 6.940 15.105 -15.081 1.00 87.25 220 LEU A O 1
ATOM 1737 N N . ASN A 1 221 ? 5.451 14.879 -13.401 1.00 84.81 221 ASN A N 1
ATOM 1738 C CA . ASN A 1 221 ? 4.278 15.400 -14.112 1.00 84.81 221 ASN A CA 1
ATOM 1739 C C . ASN A 1 221 ? 4.060 14.723 -15.484 1.00 84.81 221 ASN A C 1
ATOM 1741 O O . ASN A 1 221 ? 3.731 15.371 -16.478 1.00 84.81 221 ASN A O 1
ATOM 1745 N N . LYS A 1 222 ? 4.300 13.408 -15.537 1.00 87.75 222 LYS A N 1
ATOM 1746 C CA . LYS A 1 222 ? 4.114 12.543 -16.708 1.00 87.75 222 LYS A CA 1
ATOM 1747 C C . LYS A 1 222 ? 3.109 11.456 -16.363 1.00 87.75 222 LYS A C 1
ATOM 1749 O O . LYS A 1 222 ? 3.039 11.011 -15.218 1.00 87.75 222 LYS A O 1
ATOM 1754 N N . ARG A 1 223 ? 2.345 11.008 -17.356 1.00 86.94 223 ARG A N 1
ATOM 1755 C CA . ARG A 1 223 ? 1.462 9.851 -17.201 1.00 86.94 223 ARG A CA 1
ATOM 1756 C C . ARG A 1 223 ? 2.304 8.576 -17.128 1.00 86.94 223 ARG A C 1
ATOM 1758 O O . ARG A 1 223 ? 3.162 8.369 -17.981 1.00 86.94 223 ARG A O 1
ATOM 1765 N N . ILE A 1 224 ? 2.031 7.733 -16.138 1.00 88.06 224 ILE A N 1
ATOM 1766 C CA . ILE A 1 224 ? 2.631 6.403 -15.992 1.00 88.06 224 ILE A CA 1
ATOM 1767 C C . ILE A 1 224 ? 1.665 5.377 -16.595 1.00 88.06 224 ILE A C 1
ATOM 1769 O O . ILE A 1 224 ? 0.475 5.410 -16.273 1.00 88.06 224 ILE A O 1
ATOM 1773 N N . ILE A 1 225 ? 2.152 4.531 -17.508 1.00 82.81 225 ILE A N 1
ATOM 1774 C CA . ILE A 1 225 ? 1.378 3.469 -18.176 1.00 82.81 225 ILE A CA 1
ATOM 1775 C C . ILE A 1 225 ? 2.066 2.123 -17.991 1.00 82.81 225 ILE A C 1
ATOM 1777 O O . ILE A 1 225 ? 3.290 2.053 -18.249 1.00 82.81 225 ILE A O 1
#

pLDDT: mean 84.05, std 18.62, range [26.56, 98.25]

Mean predicted aligned error: 13.66 Å

Organism: Amphimedon queenslandica (NCBI:txid400682)